Protein AF-A0A920JWV9-F1 (afdb_monomer_lite)

pLDDT: mean 82.85, std 21.43, range [28.2, 98.81]

Radius of gyration: 17.41 Å; chains: 1; bounding box: 43×40×49 Å

Secondary structure (DSSP, 8-state):
-PPPEEEEEEETTEEEEEEEEEEEEETTEEEEEEEEEETTTTEEEEEEEEE---SSSPPEEEEEEE--TT--THHHHHHS-HHHHHHHTT-EEEEE-SS--STTS---TT--TTSSTT--TTSB--STTGGGT-BHHHIIIIIHHHHHHHHS-EEEEEEEEEEETHHHHHHHHHHHH-TTT-SEEEEES--S-GGGSHHHHHHHHHH---------GGGG-S-----TT-EEEEE--

Structure (mmCIF, N/CA/C/O backbone):
data_AF-A0A920JWV9-F1
#
_entry.id   AF-A0A920JWV9-F1
#
loop_
_atom_site.group_PDB
_atom_site.id
_atom_site.type_symbol
_atom_site.label_atom_id
_atom_site.label_alt_id
_atom_site.label_comp_id
_atom_site.label_asym_id
_atom_site.label_entity_id
_atom_site.label_seq_id
_atom_site.pdbx_PDB_ins_code
_atom_site.Cartn_x
_atom_site.Cartn_y
_atom_site.Cartn_z
_atom_site.occupancy
_atom_site.B_iso_or_equiv
_atom_site.auth_seq_id
_atom_site.auth_comp_id
_atom_site.auth_asym_id
_atom_site.auth_atom_id
_atom_site.pdbx_PDB_model_num
ATOM 1 N N . MET A 1 1 ? 17.847 0.615 20.063 1.00 35.75 1 MET A N 1
ATOM 2 C CA . MET A 1 1 ? 16.922 -0.409 20.604 1.00 35.75 1 MET A CA 1
ATOM 3 C C . MET A 1 1 ? 16.699 -1.438 19.508 1.00 35.75 1 MET A C 1
ATOM 5 O O . MET A 1 1 ? 16.235 -1.039 18.451 1.00 35.75 1 MET A O 1
ATOM 9 N N . LYS A 1 2 ? 17.095 -2.703 19.704 1.00 31.89 2 LYS A N 1
ATOM 10 C CA . LYS A 1 2 ? 16.887 -3.776 18.711 1.00 31.89 2 LYS A CA 1
ATOM 11 C C . LYS A 1 2 ? 15.382 -4.041 18.534 1.00 31.89 2 LYS A C 1
ATOM 13 O O . LYS A 1 2 ? 14.653 -4.027 19.532 1.00 31.89 2 LYS A O 1
ATOM 18 N N . GLY A 1 3 ? 14.920 -4.207 17.292 1.00 36.53 3 GLY A N 1
ATOM 19 C CA . GLY A 1 3 ? 13.514 -4.428 16.963 1.00 36.53 3 GLY A CA 1
ATOM 20 C C . GLY A 1 3 ? 12.971 -5.701 17.612 1.00 36.53 3 GLY A C 1
ATOM 21 O O . GLY A 1 3 ? 13.671 -6.700 17.764 1.00 36.53 3 GLY A O 1
ATOM 22 N N . LYS A 1 4 ? 11.713 -5.658 18.065 1.00 42.22 4 LYS A N 1
ATOM 23 C CA . LYS A 1 4 ? 11.001 -6.863 18.512 1.00 42.22 4 LYS A CA 1
ATOM 24 C C . LYS A 1 4 ? 10.467 -7.571 17.266 1.00 42.22 4 LYS A C 1
ATOM 26 O O . LYS A 1 4 ? 9.675 -6.969 16.542 1.00 42.22 4 LYS A O 1
ATOM 31 N N . VAL A 1 5 ? 10.889 -8.816 17.049 1.00 44.47 5 VAL A N 1
ATOM 32 C CA . VAL A 1 5 ? 10.302 -9.724 16.052 1.00 44.47 5 VAL A CA 1
ATOM 33 C C . VAL A 1 5 ? 8.994 -10.267 16.621 1.00 44.47 5 VAL A C 1
ATOM 35 O O . VAL A 1 5 ? 8.969 -10.777 17.744 1.00 44.47 5 VAL A O 1
ATOM 38 N N . PHE A 1 6 ? 7.901 -10.126 15.877 1.00 45.78 6 PHE A N 1
ATOM 39 C CA . PHE A 1 6 ? 6.607 -10.700 16.237 1.00 45.78 6 PHE A CA 1
ATOM 40 C C . PHE A 1 6 ? 6.356 -11.960 15.398 1.00 45.78 6 PHE A C 1
ATOM 42 O O . PHE A 1 6 ? 6.362 -11.894 14.174 1.00 45.78 6 PHE A O 1
ATOM 49 N N . ASP A 1 7 ? 6.131 -13.087 16.075 1.00 47.34 7 ASP A N 1
ATOM 50 C CA . ASP A 1 7 ? 5.727 -14.378 15.505 1.00 47.34 7 ASP A CA 1
ATOM 51 C C . ASP A 1 7 ? 4.197 -14.483 15.525 1.00 47.34 7 ASP A C 1
ATOM 53 O O . ASP A 1 7 ?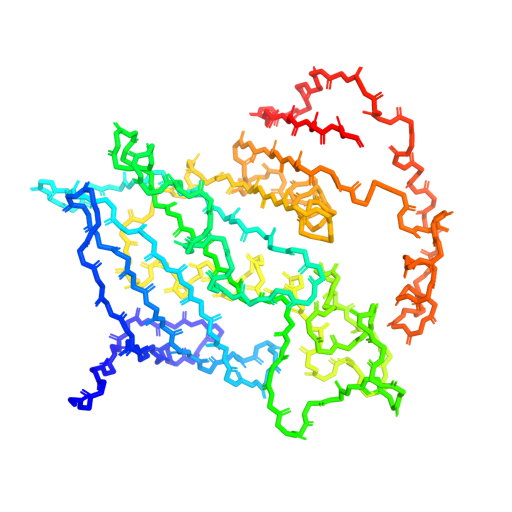 3.627 -14.576 16.618 1.00 47.34 7 ASP A O 1
ATOM 57 N N . ARG A 1 8 ? 3.516 -14.361 14.372 1.00 49.00 8 ARG A N 1
ATOM 58 C CA . ARG A 1 8 ? 2.045 -14.183 14.365 1.00 49.00 8 ARG A CA 1
ATOM 59 C C . ARG A 1 8 ? 1.242 -14.839 13.232 1.00 49.00 8 ARG A C 1
ATOM 61 O O . ARG A 1 8 ? 0.149 -14.378 12.925 1.00 49.00 8 ARG A O 1
ATOM 68 N N . GLY A 1 9 ? 1.688 -15.956 12.666 1.00 48.47 9 GLY A N 1
ATOM 69 C CA . GLY A 1 9 ? 0.829 -16.769 11.789 1.00 48.47 9 GLY A CA 1
ATOM 70 C C . GLY A 1 9 ? 1.554 -17.369 10.594 1.00 48.47 9 GLY A C 1
ATOM 71 O O . GLY A 1 9 ? 2.787 -17.381 10.558 1.00 48.47 9 GLY A O 1
ATOM 72 N N . ARG A 1 10 ? 0.785 -17.895 9.628 1.00 44.41 10 ARG A N 1
ATOM 73 C CA . ARG A 1 10 ? 1.313 -18.470 8.384 1.00 44.41 10 ARG A CA 1
ATOM 74 C C . ARG A 1 10 ? 0.701 -17.809 7.149 1.00 44.41 10 ARG A C 1
ATOM 76 O O . ARG A 1 10 ? -0.518 -17.787 7.032 1.00 44.41 10 ARG A O 1
ATOM 83 N N . VAL A 1 11 ? 1.542 -17.370 6.213 1.00 50.84 11 VAL A N 1
ATOM 84 C CA . VAL A 1 11 ? 1.171 -17.114 4.806 1.00 50.84 11 VAL A CA 1
ATOM 85 C C . VAL A 1 11 ? 1.854 -18.190 3.977 1.00 50.84 11 VAL A C 1
ATOM 87 O O . VAL A 1 11 ? 3.022 -18.481 4.212 1.00 50.84 11 VAL A O 1
ATOM 90 N N . LEU A 1 12 ? 1.117 -18.861 3.084 1.00 52.16 12 LEU A N 1
ATOM 91 C CA . LEU A 1 12 ? 1.660 -19.928 2.222 1.00 52.16 12 LEU A CA 1
ATOM 92 C C . LEU A 1 12 ? 2.434 -21.030 2.990 1.00 52.16 12 LEU A C 1
ATOM 94 O O . LEU A 1 12 ? 3.386 -21.620 2.491 1.00 52.16 12 LEU A O 1
ATOM 98 N N . GLY A 1 13 ? 2.038 -21.312 4.238 1.00 50.59 13 GLY A N 1
ATOM 99 C CA . GLY A 1 13 ? 2.669 -22.334 5.082 1.00 50.59 13 GLY A CA 1
ATOM 100 C C . GLY A 1 13 ? 3.959 -21.910 5.803 1.00 50.59 13 GLY A C 1
ATOM 101 O O . GLY A 1 13 ? 4.435 -22.677 6.642 1.00 50.59 13 GLY A O 1
ATOM 102 N N . ARG A 1 14 ? 4.487 -20.700 5.566 1.00 59.25 14 ARG A N 1
ATOM 103 C CA . ARG A 1 14 ? 5.685 -20.154 6.233 1.00 59.25 14 ARG A CA 1
ATOM 104 C C . ARG A 1 14 ? 5.340 -19.166 7.342 1.00 59.25 14 ARG A C 1
ATOM 106 O O . ARG A 1 14 ? 4.308 -18.508 7.316 1.00 59.25 14 ARG A O 1
ATOM 113 N N . LYS A 1 15 ? 6.217 -19.092 8.345 1.00 64.88 15 LYS A N 1
ATOM 114 C CA . LYS A 1 15 ? 6.086 -18.243 9.535 1.00 64.88 15 LYS A CA 1
ATOM 115 C C . LYS A 1 15 ? 6.213 -16.762 9.160 1.00 64.88 15 LYS A C 1
ATOM 117 O O . LYS A 1 15 ? 7.249 -16.358 8.642 1.00 64.88 15 LYS A O 1
ATOM 122 N N . ILE A 1 16 ? 5.198 -15.958 9.475 1.00 76.25 16 ILE A N 1
ATOM 123 C CA . ILE A 1 16 ? 5.242 -14.505 9.264 1.00 76.25 16 ILE A CA 1
ATOM 124 C C . ILE A 1 16 ? 6.157 -13.886 10.329 1.00 76.25 16 ILE A C 1
ATOM 126 O O . ILE A 1 16 ? 5.790 -13.830 11.505 1.00 76.25 16 ILE A O 1
ATOM 130 N N . ASN A 1 17 ? 7.335 -13.415 9.917 1.00 86.31 17 ASN A N 1
ATOM 131 C CA . ASN A 1 17 ? 8.250 -12.663 10.773 1.00 86.31 17 ASN A CA 1
ATOM 132 C C . ASN A 1 17 ? 8.180 -11.179 10.412 1.00 86.31 17 ASN A C 1
ATOM 134 O O . ASN A 1 17 ? 8.635 -10.778 9.342 1.00 86.31 17 ASN A O 1
ATOM 138 N N . VAL A 1 18 ? 7.638 -10.365 11.320 1.00 93.50 18 VAL A N 1
ATOM 139 C CA . VAL A 1 18 ? 7.589 -8.905 11.156 1.00 93.50 18 VAL A CA 1
ATOM 140 C C . VAL A 1 18 ? 8.433 -8.234 12.232 1.00 93.50 18 VAL A C 1
ATOM 142 O O . VAL A 1 18 ? 8.237 -8.468 13.430 1.00 93.50 18 VAL A O 1
ATOM 145 N N . GLU A 1 19 ? 9.340 -7.358 11.813 1.00 95.75 19 GLU A N 1
ATOM 146 C CA . GLU A 1 19 ? 10.132 -6.503 12.690 1.00 95.75 19 GLU A CA 1
ATOM 147 C C . GLU A 1 19 ? 9.582 -5.075 12.684 1.00 95.75 19 GLU A C 1
ATOM 149 O O . GLU A 1 19 ? 9.324 -4.479 11.641 1.00 95.75 19 GLU A O 1
ATOM 154 N N . ARG A 1 20 ? 9.412 -4.485 13.871 1.00 96.44 20 ARG A N 1
ATOM 155 C CA . ARG A 1 20 ? 9.054 -3.067 13.986 1.00 96.44 20 ARG A CA 1
ATOM 156 C C . ARG A 1 20 ? 10.302 -2.190 13.949 1.00 96.44 20 ARG A C 1
ATOM 158 O O . ARG A 1 20 ? 11.051 -2.169 14.924 1.00 96.44 20 ARG A O 1
ATOM 165 N N . ILE A 1 21 ? 10.426 -1.390 12.895 1.00 96.88 21 ILE A N 1
ATOM 166 C CA . ILE A 1 21 ? 11.550 -0.477 12.650 1.00 96.88 21 ILE 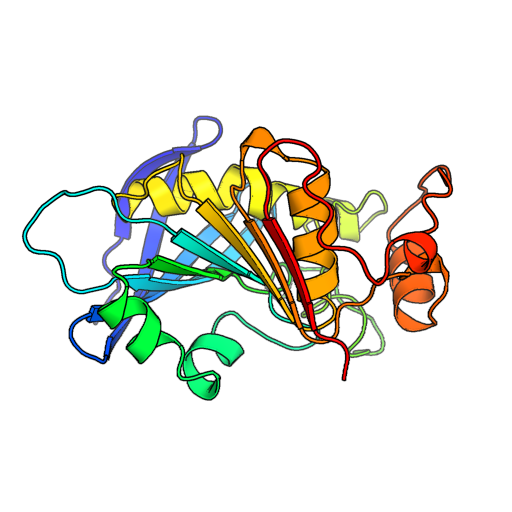A CA 1
ATOM 167 C C . ILE A 1 21 ? 11.373 0.850 13.391 1.00 96.88 21 ILE A C 1
ATOM 169 O O . ILE A 1 21 ? 12.294 1.351 14.033 1.00 96.88 21 ILE A O 1
ATOM 173 N N . LYS A 1 22 ? 10.166 1.426 13.343 1.00 95.25 22 LYS A N 1
ATOM 174 C CA . LYS A 1 22 ? 9.875 2.743 13.933 1.00 95.25 22 LYS A CA 1
ATOM 175 C C . LYS A 1 22 ? 8.476 2.774 14.529 1.00 95.25 22 LYS A C 1
ATOM 177 O O . LYS A 1 22 ? 7.572 2.079 14.065 1.00 95.25 22 LYS A O 1
ATOM 182 N N . PHE A 1 23 ? 8.279 3.592 15.557 1.00 94.50 23 PHE A N 1
ATOM 183 C CA . PHE A 1 23 ? 6.947 3.938 16.043 1.00 94.50 23 PHE A CA 1
ATOM 184 C C . PHE A 1 23 ? 6.917 5.371 16.579 1.00 94.50 23 PHE A C 1
ATOM 186 O O . PHE A 1 23 ? 7.896 5.838 17.155 1.00 94.50 23 PHE A O 1
ATOM 193 N N . CYS A 1 24 ? 5.796 6.057 16.385 1.00 96.12 24 CYS A N 1
ATOM 194 C CA . CYS A 1 24 ? 5.552 7.417 16.851 1.00 96.12 24 CYS A CA 1
ATOM 195 C C . CYS A 1 24 ? 4.080 7.560 17.260 1.00 96.12 24 CYS A C 1
ATOM 197 O O . CYS A 1 24 ? 3.193 7.024 16.590 1.00 96.12 24 CYS A O 1
ATOM 199 N N . LYS A 1 25 ? 3.806 8.269 18.359 1.00 97.44 25 LYS A N 1
ATOM 200 C CA . LYS A 1 25 ? 2.434 8.627 18.748 1.00 97.44 25 LYS A CA 1
ATOM 201 C C . LYS A 1 25 ? 1.955 9.780 17.861 1.00 97.44 25 LYS A C 1
ATOM 203 O O . LYS A 1 25 ? 2.700 10.733 17.661 1.00 97.44 25 LYS A O 1
ATOM 208 N N . SER A 1 26 ? 0.733 9.705 17.336 1.00 97.62 26 SER A N 1
ATOM 209 C CA . SER A 1 26 ? 0.171 10.737 16.452 1.00 97.62 26 SER A CA 1
ATOM 210 C C . SER A 1 26 ? -1.351 10.784 16.592 1.00 97.62 26 SER A C 1
ATOM 212 O O . SER A 1 26 ? -1.995 9.745 16.472 1.00 97.62 26 SER A O 1
ATOM 214 N N . PHE A 1 27 ? -1.906 11.965 16.898 1.00 95.81 27 PHE A N 1
ATOM 215 C CA . PHE A 1 27 ? -3.345 12.210 17.108 1.00 95.81 27 PHE A CA 1
ATOM 216 C C . PHE A 1 27 ? -4.045 11.142 17.973 1.00 95.81 27 PHE A C 1
ATOM 218 O O . PHE A 1 27 ? -5.122 10.697 17.646 1.00 95.81 27 PHE A O 1
ATOM 225 N N . GLY A 1 28 ? -3.430 10.675 19.065 1.00 95.12 28 GLY A N 1
ATOM 226 C CA . GLY A 1 28 ? -4.015 9.650 19.951 1.00 95.12 28 GLY A CA 1
ATOM 227 C C . GLY A 1 28 ? -3.626 8.207 19.608 1.00 95.12 28 GLY A C 1
ATOM 228 O O . GLY A 1 28 ? -3.289 7.450 20.522 1.00 95.12 28 GLY A O 1
ATOM 229 N N . GLY A 1 29 ? -3.580 7.854 18.323 1.00 96.12 29 GLY A N 1
ATOM 230 C CA . GLY A 1 29 ? -3.080 6.573 17.821 1.00 96.12 29 GLY A CA 1
ATOM 231 C C . GLY A 1 29 ? -1.553 6.483 17.672 1.00 96.12 29 GLY A C 1
ATOM 232 O O . GLY A 1 29 ? -0.776 7.296 18.193 1.00 96.12 29 GLY A O 1
ATOM 233 N N . PHE A 1 30 ? -1.107 5.462 16.934 1.00 96.75 30 PHE A N 1
ATOM 234 C CA . PHE A 1 30 ? 0.309 5.183 16.679 1.00 96.75 30 PHE A CA 1
ATOM 235 C C . PHE A 1 30 ? 0.597 4.965 15.194 1.00 96.75 30 PHE A C 1
ATOM 237 O O . PHE A 1 30 ? 0.087 4.024 14.588 1.00 96.75 30 PHE A O 1
ATOM 244 N N . GLN A 1 31 ? 1.518 5.764 14.655 1.00 98.06 31 GLN A N 1
ATOM 245 C CA . GLN A 1 31 ? 2.182 5.501 13.382 1.00 98.06 31 GLN A CA 1
ATOM 246 C C . GLN A 1 31 ? 3.331 4.522 13.622 1.00 98.06 31 GLN A C 1
ATOM 248 O O . GLN A 1 31 ? 4.206 4.776 14.453 1.00 98.06 31 GLN A O 1
ATOM 253 N N . LYS A 1 32 ? 3.353 3.403 12.908 1.00 97.69 32 LYS A N 1
ATOM 254 C CA . LYS A 1 32 ? 4.381 2.364 13.020 1.00 97.69 32 LYS A CA 1
ATOM 255 C C . LYS A 1 32 ? 4.932 2.053 11.637 1.00 97.69 32 LYS A C 1
ATOM 257 O O . LYS A 1 32 ? 4.182 2.072 10.669 1.00 97.69 32 LYS A O 1
ATOM 262 N N . ARG A 1 33 ? 6.223 1.751 11.567 1.00 98.06 33 ARG A N 1
ATOM 263 C CA . ARG A 1 33 ? 6.892 1.251 10.367 1.00 98.06 33 ARG A CA 1
ATOM 264 C C . ARG A 1 33 ? 7.439 -0.129 10.660 1.00 98.06 33 ARG A C 1
ATOM 266 O O . ARG A 1 33 ? 8.047 -0.338 11.717 1.00 98.06 33 ARG A O 1
ATOM 273 N N . PHE A 1 34 ? 7.202 -1.045 9.743 1.00 98.19 34 PHE A N 1
ATOM 274 C CA . PHE A 1 34 ? 7.580 -2.438 9.859 1.00 98.19 34 PHE A CA 1
ATOM 275 C C . PHE A 1 34 ? 8.415 -2.862 8.659 1.00 98.19 34 PHE A C 1
ATOM 277 O O . PHE A 1 34 ? 8.313 -2.272 7.585 1.00 98.19 34 PHE A O 1
ATOM 284 N N . GLN A 1 35 ? 9.218 -3.895 8.876 1.00 97.69 35 GLN A N 1
ATOM 285 C CA . GLN A 1 35 ? 9.915 -4.648 7.852 1.00 97.69 35 GLN A CA 1
ATOM 286 C C . GLN A 1 35 ? 9.491 -6.112 7.964 1.00 97.69 35 GLN A C 1
ATOM 288 O O . GLN A 1 35 ? 9.348 -6.642 9.070 1.00 97.69 35 GLN A O 1
ATOM 293 N N . HIS A 1 36 ? 9.300 -6.772 6.831 1.00 97.00 36 HIS A N 1
ATOM 294 C CA . HIS A 1 36 ? 9.165 -8.223 6.772 1.00 97.00 36 HIS A CA 1
ATOM 295 C C . HIS A 1 36 ? 9.831 -8.755 5.506 1.00 97.00 36 HIS A C 1
ATOM 297 O O . HIS A 1 36 ? 10.025 -8.011 4.546 1.00 97.00 36 HIS A O 1
ATOM 303 N N . TYR A 1 37 ? 10.182 -10.036 5.499 1.00 96.81 37 TYR A N 1
ATOM 304 C CA . TYR A 1 37 ? 10.545 -10.705 4.256 1.00 96.81 37 TYR A CA 1
ATOM 305 C C . TYR A 1 37 ? 9.265 -11.048 3.491 1.00 96.81 37 TYR A C 1
ATOM 307 O O . TYR A 1 37 ? 8.339 -11.604 4.088 1.00 96.81 37 TYR A O 1
ATOM 315 N N . SER A 1 38 ? 9.206 -10.672 2.215 1.00 97.00 38 SER A N 1
ATOM 316 C CA . SER A 1 38 ? 8.124 -11.034 1.308 1.00 97.00 38 SER A CA 1
ATOM 317 C C . SER A 1 38 ? 8.507 -12.291 0.536 1.00 97.00 38 SER A C 1
ATOM 319 O O . SER A 1 38 ? 9.504 -12.292 -0.187 1.00 97.00 38 SER A O 1
ATOM 321 N N . ASP A 1 39 ? 7.708 -13.346 0.676 1.00 95.25 39 ASP A N 1
ATOM 322 C CA . ASP A 1 39 ? 7.871 -14.576 -0.104 1.00 95.25 39 ASP A CA 1
ATOM 323 C C . ASP A 1 39 ? 7.497 -14.338 -1.577 1.00 95.25 39 ASP A C 1
ATOM 325 O O . ASP A 1 39 ? 8.129 -14.898 -2.469 1.00 95.25 39 ASP A O 1
ATOM 329 N N . VAL A 1 40 ? 6.495 -13.492 -1.849 1.00 96.38 40 VAL A N 1
ATOM 330 C CA . VAL A 1 40 ? 6.028 -13.210 -3.218 1.00 96.38 40 VAL A CA 1
ATOM 331 C C . VAL A 1 40 ? 7.025 -12.353 -3.996 1.00 96.38 40 VAL A C 1
ATOM 333 O O . VAL A 1 40 ? 7.200 -12.564 -5.193 1.00 96.38 40 VAL A O 1
ATOM 336 N N . LEU A 1 41 ? 7.678 -11.394 -3.337 1.00 97.25 41 LEU A N 1
ATOM 337 C CA . LEU A 1 41 ? 8.647 -10.488 -3.965 1.00 97.25 41 LEU A CA 1
ATOM 338 C C . LEU A 1 41 ? 10.099 -10.954 -3.784 1.00 97.25 41 LEU A C 1
ATOM 340 O O . LEU A 1 41 ? 11.014 -10.326 -4.311 1.00 97.25 41 LEU A O 1
ATOM 344 N N . SER A 1 42 ? 10.326 -12.033 -3.027 1.00 96.62 42 SER A N 1
ATOM 345 C CA . SER A 1 42 ? 11.647 -12.592 -2.703 1.00 96.62 42 SER A CA 1
ATOM 346 C C . SER A 1 42 ? 12.642 -11.575 -2.116 1.00 96.62 42 SER A C 1
ATOM 348 O O . SER A 1 42 ? 13.852 -11.684 -2.318 1.00 96.62 42 SER A O 1
ATOM 350 N N . CYS A 1 43 ? 12.158 -10.580 -1.367 1.00 97.06 43 CYS A N 1
ATOM 351 C CA . CYS A 1 43 ? 12.984 -9.515 -0.794 1.00 97.06 43 CYS A CA 1
ATOM 352 C C . CYS A 1 43 ? 12.431 -8.997 0.542 1.00 97.06 43 CYS A C 1
ATOM 354 O O . CYS A 1 43 ? 11.302 -9.292 0.932 1.00 97.06 43 CYS A O 1
ATOM 356 N N . SER A 1 44 ? 13.222 -8.196 1.264 1.00 97.19 44 SER A N 1
ATOM 357 C CA . SER A 1 44 ? 12.706 -7.473 2.434 1.00 97.19 44 SER A CA 1
ATOM 358 C C . SER A 1 44 ? 11.874 -6.272 1.995 1.00 97.19 44 SER A C 1
ATOM 360 O O . SER A 1 44 ? 12.316 -5.476 1.171 1.00 97.19 44 SER A O 1
ATOM 362 N N . MET A 1 45 ? 10.697 -6.115 2.593 1.00 98.25 45 MET A N 1
ATOM 363 C CA . MET A 1 45 ? 9.753 -5.042 2.304 1.00 98.25 45 MET A CA 1
ATOM 364 C C . MET A 1 45 ? 9.474 -4.204 3.538 1.00 98.25 45 MET A C 1
ATOM 366 O O . MET A 1 45 ? 9.348 -4.730 4.646 1.00 98.25 45 MET A O 1
ATOM 370 N N . HIS A 1 46 ? 9.319 -2.900 3.318 1.00 98.44 46 HIS A N 1
ATOM 371 C CA . HIS A 1 46 ? 8.839 -1.967 4.324 1.00 98.44 46 HIS A CA 1
ATOM 372 C C . HIS A 1 46 ? 7.377 -1.613 4.078 1.00 98.44 46 HIS A C 1
ATOM 374 O O . HIS A 1 46 ? 6.926 -1.464 2.943 1.00 98.44 46 HIS A O 1
ATOM 380 N N . PHE A 1 47 ? 6.639 -1.432 5.164 1.00 98.69 47 PHE A N 1
ATOM 381 C CA . PHE A 1 47 ? 5.324 -0.812 5.119 1.00 98.69 47 PHE A CA 1
ATOM 382 C C . PHE A 1 47 ? 5.077 -0.018 6.396 1.00 98.69 47 PHE A C 1
ATOM 384 O O . PHE A 1 47 ? 5.589 -0.322 7.482 1.00 98.69 47 PHE A O 1
ATOM 391 N N . SER A 1 48 ? 4.244 1.001 6.264 1.00 98.50 48 SER A N 1
ATOM 392 C CA . SER A 1 48 ? 3.815 1.853 7.358 1.00 98.50 48 SER A CA 1
ATOM 393 C C . SER A 1 48 ? 2.346 1.605 7.679 1.00 98.50 48 SER A C 1
ATOM 395 O O . SER A 1 48 ? 1.516 1.433 6.791 1.00 98.50 48 SER A O 1
ATOM 397 N N . ILE A 1 49 ? 2.010 1.602 8.967 1.00 98.06 49 ILE A N 1
ATOM 398 C CA . ILE A 1 49 ? 0.643 1.449 9.455 1.00 98.06 49 ILE A CA 1
ATOM 399 C C . ILE A 1 49 ? 0.325 2.501 10.513 1.00 98.06 49 ILE A C 1
ATOM 401 O O . ILE A 1 49 ? 1.072 2.679 11.479 1.00 98.06 49 ILE A O 1
ATOM 405 N N . TYR A 1 50 ? -0.800 3.187 10.346 1.00 98.00 50 TYR A N 1
ATOM 406 C CA . TYR A 1 50 ? -1.403 3.979 11.409 1.00 98.00 50 TYR A CA 1
ATOM 407 C C . TYR A 1 50 ? -2.495 3.159 12.087 1.00 98.00 50 TYR A C 1
ATOM 409 O O . TYR A 1 50 ? -3.424 2.700 11.426 1.00 98.00 50 TYR A O 1
ATOM 417 N N . ILE A 1 51 ? -2.377 2.976 13.401 1.00 96.00 51 ILE A N 1
ATOM 418 C CA . ILE A 1 51 ? -3.378 2.283 14.214 1.00 96.00 51 ILE A CA 1
ATOM 419 C C . ILE A 1 51 ? -4.012 3.315 15.154 1.00 96.00 51 ILE A C 1
ATOM 421 O O . ILE A 1 51 ? -3.297 3.813 16.036 1.00 96.00 51 ILE A O 1
ATOM 425 N N . PRO A 1 52 ? -5.312 3.627 14.988 1.00 96.06 52 PRO A N 1
ATOM 426 C CA . PRO A 1 52 ? -6.037 4.530 15.875 1.00 96.06 52 PRO A CA 1
ATOM 427 C C . PRO A 1 52 ? -6.026 4.069 17.331 1.00 96.06 52 PRO A C 1
ATOM 429 O O . PRO A 1 52 ? -5.828 2.883 17.628 1.00 96.06 52 PRO A O 1
ATOM 432 N N . SER A 1 53 ? -6.283 4.992 18.257 1.00 94.31 53 SER A N 1
ATOM 433 C CA . SER A 1 53 ? -6.529 4.605 19.646 1.00 94.31 53 SER A CA 1
ATOM 434 C C . SER A 1 53 ? -7.808 3.760 19.738 1.00 94.31 53 SER A C 1
ATOM 436 O O . SER A 1 53 ? -8.835 4.090 19.141 1.00 94.31 53 SER A O 1
ATOM 438 N N . THR A 1 54 ? -7.749 2.653 20.477 1.00 84.94 54 THR A N 1
ATOM 439 C CA . THR A 1 54 ? -8.874 1.726 20.659 1.00 84.94 54 THR A CA 1
ATOM 440 C C . THR A 1 54 ? -9.059 1.401 22.137 1.00 84.94 54 THR A C 1
ATOM 442 O O . THR A 1 54 ? -8.084 1.314 22.886 1.00 84.94 54 THR A O 1
ATOM 445 N N . SER A 1 55 ? -10.314 1.228 22.552 1.00 74.81 55 SER A N 1
ATOM 446 C CA . SER A 1 55 ? -10.717 0.800 23.896 1.00 74.81 55 SER A CA 1
ATOM 447 C C . SER A 1 55 ? -10.584 -0.715 24.108 1.00 74.81 55 SER A C 1
ATOM 449 O O . SER A 1 55 ? -10.744 -1.185 25.233 1.00 74.81 55 SER A O 1
ATOM 451 N N . GLY A 1 56 ? -10.284 -1.499 23.062 1.00 73.25 56 GLY A N 1
ATOM 452 C CA . GLY A 1 56 ? -10.256 -2.958 23.158 1.00 73.25 56 GLY A CA 1
ATOM 453 C C . GLY A 1 56 ? -9.771 -3.684 21.900 1.00 73.25 56 GLY A C 1
ATOM 454 O O . GLY A 1 56 ? -8.944 -3.183 21.142 1.00 73.25 56 GLY A O 1
ATOM 455 N N . LYS A 1 57 ? -10.272 -4.911 21.694 1.00 75.12 57 LYS A N 1
ATOM 456 C CA . LYS A 1 57 ? -9.943 -5.794 20.552 1.00 75.12 57 LYS A CA 1
ATOM 457 C C . LYS A 1 57 ? -10.908 -5.642 19.363 1.00 75.12 57 LYS A C 1
ATOM 459 O O . LYS A 1 57 ? -11.011 -6.552 18.544 1.00 75.12 57 LYS A O 1
ATOM 464 N N . GLU A 1 58 ? -11.653 -4.542 19.298 1.00 86.06 58 GLU A N 1
ATOM 465 C CA . GLU A 1 58 ? -12.639 -4.315 18.240 1.00 86.06 58 GLU A CA 1
ATOM 466 C C . GLU A 1 58 ? -11.980 -4.302 16.859 1.00 86.06 58 GLU A C 1
ATOM 468 O O . GLU A 1 58 ? -10.892 -3.747 16.678 1.00 86.06 58 GLU A O 1
ATOM 473 N N . LYS A 1 59 ? -12.650 -4.928 15.887 1.00 93.19 59 LYS A N 1
ATOM 474 C CA . LYS A 1 59 ? -12.199 -4.913 14.499 1.00 93.19 59 LYS A CA 1
ATOM 475 C C . LYS A 1 59 ? -12.486 -3.547 13.880 1.00 93.19 59 LYS A C 1
ATOM 477 O O . LYS A 1 59 ? -13.629 -3.084 13.888 1.00 93.19 59 LYS A O 1
ATOM 482 N N . MET A 1 60 ? -11.452 -2.917 13.338 1.00 95.25 60 MET A N 1
ATOM 483 C CA . MET A 1 60 ? -11.528 -1.587 12.737 1.00 95.25 60 MET A CA 1
ATOM 484 C C . MET A 1 60 ? -11.532 -1.667 11.205 1.00 95.25 60 MET A C 1
ATOM 486 O O . MET A 1 60 ? -10.887 -2.556 10.640 1.00 95.25 60 MET A O 1
ATOM 490 N N . PRO A 1 61 ? -12.232 -0.745 10.519 1.00 97.00 61 PRO A N 1
ATOM 491 C CA . PRO A 1 61 ? -12.097 -0.581 9.077 1.00 97.00 61 PRO A CA 1
ATOM 492 C C . PRO A 1 61 ? -10.654 -0.219 8.705 1.00 97.00 61 PRO A C 1
ATOM 494 O O . PRO A 1 61 ? -9.926 0.380 9.504 1.00 97.00 61 PRO A O 1
ATOM 497 N N . ALA A 1 62 ? -10.244 -0.555 7.485 1.00 98.25 62 ALA A N 1
ATOM 498 C CA . ALA A 1 62 ? -8.893 -0.292 7.001 1.00 98.25 62 ALA A CA 1
ATOM 499 C C . ALA A 1 62 ? -8.887 0.304 5.592 1.00 98.25 62 ALA A C 1
ATOM 501 O O . ALA A 1 62 ? -9.717 -0.041 4.753 1.00 98.25 62 ALA A O 1
ATOM 502 N N . ILE A 1 63 ? -7.916 1.174 5.324 1.00 98.62 63 ILE A N 1
ATOM 503 C CA . ILE A 1 63 ? -7.646 1.719 3.994 1.00 98.62 63 ILE A CA 1
ATOM 504 C C . ILE A 1 63 ? -6.209 1.382 3.610 1.00 98.62 63 ILE A C 1
ATOM 506 O O . ILE A 1 63 ? -5.265 1.778 4.298 1.00 98.62 63 ILE A O 1
ATOM 510 N N . TYR A 1 64 ? -6.053 0.701 2.478 1.00 98.81 64 TYR A N 1
ATOM 511 C CA . TYR A 1 64 ? -4.771 0.590 1.790 1.00 98.81 64 TYR A CA 1
ATOM 512 C C . TYR A 1 64 ? -4.544 1.846 0.957 1.00 98.81 64 TYR A C 1
ATOM 514 O O . TYR A 1 64 ? -5.368 2.176 0.107 1.00 98.81 64 TYR A O 1
ATOM 522 N N . TRP A 1 65 ? -3.437 2.542 1.193 1.00 98.81 65 TRP A N 1
ATOM 523 C CA . TRP A 1 65 ? -2.991 3.669 0.385 1.00 98.81 65 TRP A CA 1
ATOM 524 C C . TRP A 1 65 ? -1.816 3.255 -0.496 1.00 98.81 65 TRP A C 1
ATOM 526 O O . TRP A 1 65 ? -0.727 2.966 -0.001 1.00 98.81 65 TRP A O 1
ATOM 536 N N . LEU A 1 66 ? -2.018 3.278 -1.808 1.00 98.75 66 LEU A N 1
ATOM 537 C CA . LEU A 1 66 ? -0.991 3.003 -2.800 1.00 98.75 66 LEU A CA 1
ATOM 538 C C . LEU A 1 66 ? -0.353 4.317 -3.270 1.00 98.75 66 LEU A C 1
ATOM 540 O O . LEU A 1 66 ? -1.025 5.225 -3.766 1.00 98.75 66 LEU A O 1
ATOM 544 N N . SER A 1 67 ? 0.961 4.430 -3.099 1.00 98.56 67 SER A N 1
ATOM 545 C CA . SER A 1 67 ? 1.722 5.622 -3.476 1.00 98.56 67 SER A CA 1
ATOM 546 C C . SER A 1 67 ? 2.118 5.628 -4.959 1.00 98.56 67 SER A C 1
ATOM 548 O O . SER A 1 67 ? 2.068 4.620 -5.655 1.00 98.56 67 SER A O 1
ATOM 550 N N . GLY A 1 68 ? 2.480 6.807 -5.465 1.00 95.62 68 GLY A N 1
ATOM 551 C CA . GLY A 1 68 ? 2.899 6.990 -6.855 1.00 95.62 68 GLY A CA 1
ATOM 552 C C . GLY A 1 68 ? 4.359 6.609 -7.111 1.00 95.62 68 GLY A C 1
ATOM 553 O O . GLY A 1 68 ? 5.041 6.104 -6.220 1.00 95.62 68 GLY A O 1
ATOM 554 N N . LEU A 1 69 ? 4.835 6.923 -8.320 1.00 94.50 69 LEU A N 1
ATOM 555 C CA . LEU A 1 69 ? 6.244 6.799 -8.700 1.00 94.50 69 LEU A CA 1
ATOM 556 C C . LEU A 1 69 ? 7.167 7.460 -7.666 1.00 94.50 69 LEU A C 1
ATOM 558 O O . LEU A 1 69 ? 6.777 8.428 -7.004 1.00 94.50 69 LEU A O 1
ATOM 562 N N . THR A 1 70 ? 8.377 6.913 -7.540 1.00 94.81 70 THR A N 1
ATOM 563 C CA . THR A 1 70 ? 9.480 7.397 -6.685 1.00 94.81 70 THR A CA 1
ATOM 564 C C . THR A 1 70 ? 9.191 7.433 -5.178 1.00 94.81 70 THR A C 1
ATOM 566 O O . THR A 1 70 ? 10.033 7.879 -4.398 1.00 94.81 70 THR A O 1
ATOM 569 N N . CYS A 1 71 ? 7.999 7.032 -4.737 1.00 97.81 71 CYS A N 1
ATOM 570 C CA . CYS A 1 71 ? 7.621 7.067 -3.328 1.00 97.81 71 CYS A CA 1
ATOM 571 C C . CYS A 1 71 ? 8.059 5.801 -2.592 1.00 97.81 71 CYS A C 1
ATOM 573 O O . CYS A 1 71 ? 8.235 4.743 -3.195 1.00 97.81 71 CYS A O 1
ATOM 575 N N . THR A 1 72 ? 8.135 5.908 -1.269 1.00 98.38 72 THR A N 1
ATOM 576 C CA . THR A 1 72 ? 8.188 4.768 -0.348 1.00 98.38 72 THR A CA 1
ATOM 577 C C . THR A 1 72 ? 6.937 4.732 0.533 1.00 98.38 72 THR A C 1
ATOM 579 O O . THR A 1 72 ? 6.017 5.548 0.370 1.00 98.38 72 THR A O 1
ATOM 582 N N . ASP A 1 73 ? 6.918 3.828 1.515 1.00 98.19 73 ASP A N 1
ATOM 583 C CA . ASP A 1 73 ? 5.897 3.778 2.563 1.00 98.19 73 ASP A CA 1
ATOM 584 C C . ASP A 1 73 ? 5.805 5.078 3.396 1.00 98.19 73 ASP A C 1
ATOM 586 O O . ASP A 1 73 ? 4.776 5.357 4.018 1.00 98.19 73 ASP A O 1
ATOM 590 N N . GLU A 1 74 ? 6.855 5.910 3.389 1.00 97.88 74 GLU A N 1
ATOM 591 C CA . GLU A 1 74 ? 6.963 7.086 4.258 1.00 97.88 74 GLU A CA 1
ATOM 592 C C . GLU A 1 74 ? 6.340 8.365 3.671 1.00 97.88 74 GLU A C 1
ATOM 594 O O . GLU A 1 74 ? 5.914 9.245 4.427 1.00 97.88 74 GLU A O 1
ATOM 599 N N . ASN A 1 75 ? 6.249 8.498 2.340 1.00 98.31 75 ASN A N 1
ATOM 600 C CA . ASN A 1 75 ? 5.817 9.745 1.692 1.00 98.31 75 ASN A CA 1
ATOM 601 C C . ASN A 1 75 ? 4.415 10.178 2.138 1.00 98.31 75 ASN A C 1
ATOM 603 O O . ASN A 1 75 ? 4.207 11.339 2.489 1.00 98.31 75 ASN A O 1
ATOM 607 N N . PHE A 1 76 ? 3.456 9.251 2.121 1.00 98.38 76 PHE A N 1
ATOM 608 C CA . PHE A 1 76 ? 2.074 9.539 2.497 1.00 98.38 76 PHE A CA 1
ATOM 609 C C . PHE A 1 76 ? 1.951 9.834 3.991 1.00 98.38 76 PHE A C 1
ATOM 611 O O . PHE A 1 76 ? 1.384 10.853 4.382 1.00 98.38 76 PHE A O 1
ATOM 618 N N . VAL A 1 77 ? 2.548 8.987 4.832 1.00 97.44 77 VAL A N 1
ATOM 619 C CA . VAL A 1 77 ? 2.405 9.097 6.290 1.00 97.44 77 VAL A CA 1
ATOM 620 C C . VAL A 1 77 ? 3.090 10.337 6.864 1.00 97.44 77 VAL A C 1
ATOM 622 O O . VAL A 1 77 ? 2.745 10.767 7.959 1.00 97.44 77 VAL A O 1
ATOM 625 N N . THR A 1 78 ? 4.034 10.944 6.146 1.00 97.12 78 THR A N 1
ATOM 626 C CA . THR A 1 78 ? 4.698 12.180 6.588 1.00 97.12 78 THR A CA 1
ATOM 627 C C . THR A 1 78 ? 4.077 13.449 6.010 1.00 97.12 78 THR A C 1
ATOM 629 O O . THR A 1 78 ? 4.152 14.489 6.659 1.00 97.12 78 THR A O 1
ATOM 632 N N . LYS A 1 79 ? 3.450 13.385 4.826 1.00 97.88 79 LYS A N 1
ATOM 633 C CA . LYS A 1 79 ? 3.015 14.587 4.088 1.00 97.88 79 LYS A CA 1
ATOM 634 C C . LYS A 1 79 ? 1.502 14.754 3.951 1.00 97.88 79 LYS A C 1
ATOM 636 O O . LYS A 1 79 ? 1.054 15.870 3.725 1.00 97.88 79 LYS A O 1
ATOM 641 N N . ALA A 1 80 ? 0.709 13.688 4.080 1.00 96.94 80 ALA A N 1
ATOM 642 C CA . ALA A 1 80 ? -0.728 13.751 3.792 1.00 96.94 80 ALA A CA 1
ATOM 643 C C . ALA A 1 80 ? -1.584 14.302 4.946 1.00 96.94 80 ALA A C 1
ATOM 645 O O . ALA A 1 80 ? -2.725 14.697 4.724 1.00 96.94 80 ALA A O 1
ATOM 646 N N . GLY A 1 81 ? -1.085 14.278 6.189 1.00 96.44 81 GLY A N 1
ATOM 647 C CA . GLY A 1 81 ? -1.868 14.674 7.369 1.00 96.44 81 GLY A CA 1
ATOM 648 C C . GLY A 1 81 ? -3.078 13.768 7.659 1.00 96.44 81 GLY A C 1
ATOM 649 O O . GLY A 1 81 ? -3.984 14.157 8.394 1.00 96.44 81 GLY A O 1
ATOM 650 N N . ALA A 1 82 ? -3.108 12.558 7.088 1.00 97.81 82 ALA A N 1
ATOM 651 C CA . ALA A 1 82 ? -4.260 11.660 7.133 1.00 97.81 82 ALA A CA 1
ATOM 652 C C . ALA A 1 82 ? -4.533 11.056 8.525 1.00 97.81 82 ALA A C 1
ATOM 654 O O . ALA A 1 82 ? -5.657 10.637 8.799 1.00 97.81 82 ALA A O 1
ATOM 655 N N . GLN A 1 83 ? -3.541 11.027 9.424 1.00 98.25 83 GLN A N 1
ATOM 656 C CA . GLN A 1 83 ? -3.664 10.397 10.746 1.00 98.25 83 GLN A CA 1
ATOM 657 C C . GLN A 1 83 ? -4.737 11.042 11.622 1.00 98.25 83 GLN A C 1
ATOM 659 O O . GLN A 1 83 ? -5.408 10.333 12.363 1.00 98.25 83 GLN A O 1
ATOM 664 N N . LYS A 1 84 ? -4.926 12.364 11.517 1.00 98.12 84 LYS A N 1
ATOM 665 C CA . LYS A 1 84 ? -5.980 13.075 12.251 1.00 98.12 84 LYS A CA 1
ATOM 666 C C . LYS A 1 84 ? -7.358 12.494 11.917 1.00 98.12 84 LYS A C 1
ATOM 668 O O . LYS A 1 84 ? -8.090 12.083 12.809 1.00 98.12 84 LYS A O 1
ATOM 673 N N . TYR A 1 85 ? -7.667 12.393 10.627 1.00 98.00 85 TYR A N 1
ATOM 674 C CA . TYR A 1 85 ? -8.949 11.873 10.151 1.00 98.00 85 TYR A CA 1
ATOM 675 C C . TYR A 1 85 ? -9.090 10.369 10.397 1.00 98.00 85 TYR A C 1
ATOM 677 O O . TYR A 1 85 ? -10.179 9.888 10.706 1.00 98.00 85 TYR A O 1
ATOM 685 N N . ALA A 1 86 ? -7.991 9.621 10.289 1.00 97.69 86 ALA A N 1
ATOM 686 C CA . ALA A 1 86 ? -7.975 8.200 10.605 1.00 97.69 86 ALA A CA 1
ATOM 687 C C . ALA A 1 86 ? -8.285 7.931 12.085 1.00 97.69 86 ALA A C 1
ATOM 689 O O . ALA A 1 86 ? -9.034 7.002 12.382 1.00 97.69 86 ALA A O 1
ATOM 690 N N . GLU A 1 87 ? -7.781 8.760 13.006 1.00 97.44 87 GLU A N 1
ATOM 691 C CA . GLU A 1 87 ? -8.159 8.684 14.419 1.00 97.44 87 GLU A CA 1
ATOM 692 C C . GLU A 1 87 ? -9.648 8.976 14.619 1.00 97.44 87 GLU A C 1
ATOM 694 O O . GLU A 1 87 ? -10.346 8.183 15.253 1.00 97.44 87 GLU A O 1
ATOM 699 N N . GLU A 1 88 ? -10.125 10.105 14.084 1.00 96.81 88 GLU A N 1
ATOM 700 C CA . GLU A 1 88 ? -11.508 10.574 14.247 1.00 96.81 88 GLU A CA 1
ATOM 701 C C . GLU A 1 88 ? -12.524 9.524 13.775 1.00 96.81 88 GLU A C 1
ATOM 703 O O . GLU A 1 88 ? -13.567 9.343 14.398 1.00 96.81 88 GLU A O 1
ATOM 708 N N . ASN A 1 89 ? -12.186 8.785 12.714 1.00 96.19 89 ASN A N 1
ATOM 709 C CA . ASN A 1 89 ? -13.055 7.776 12.106 1.00 96.19 89 ASN A CA 1
ATOM 710 C C . ASN A 1 89 ? -12.711 6.331 12.507 1.00 96.19 89 ASN A C 1
ATOM 712 O O . ASN A 1 89 ? -13.349 5.399 12.018 1.00 96.19 89 ASN A O 1
ATOM 716 N N . LYS A 1 90 ? -11.705 6.124 13.370 1.00 95.94 90 LYS A N 1
ATOM 717 C CA . LYS A 1 90 ? -11.204 4.798 13.780 1.00 95.94 90 LYS A CA 1
ATOM 718 C C . LYS A 1 90 ? -10.853 3.889 12.595 1.00 95.94 90 LYS A C 1
ATOM 720 O O . LYS A 1 90 ? -11.210 2.714 12.567 1.00 95.94 90 LYS A O 1
ATOM 725 N N . ILE A 1 91 ? -10.120 4.440 11.628 1.00 97.25 91 ILE A N 1
ATOM 726 C CA . ILE A 1 91 ? -9.661 3.744 10.420 1.00 97.25 91 ILE A CA 1
ATOM 727 C C . ILE A 1 91 ? -8.169 3.422 10.525 1.00 97.25 91 ILE A C 1
ATOM 729 O O . ILE A 1 91 ? -7.343 4.296 10.783 1.00 97.25 91 ILE A O 1
ATOM 733 N N . ILE A 1 92 ? -7.806 2.170 10.264 1.00 98.12 92 ILE A N 1
ATOM 734 C CA . ILE A 1 92 ? -6.409 1.763 10.098 1.00 98.12 92 ILE A CA 1
ATOM 735 C C . ILE A 1 92 ? -5.925 2.222 8.714 1.00 98.12 92 ILE A C 1
ATOM 737 O O . ILE A 1 92 ? -6.562 1.921 7.708 1.00 98.12 92 ILE A O 1
ATOM 741 N N . LEU A 1 93 ? -4.785 2.916 8.642 1.00 98.56 93 LEU A N 1
ATOM 742 C CA . LEU A 1 93 ? -4.147 3.261 7.361 1.00 98.56 93 LEU A CA 1
ATOM 743 C C . LEU A 1 93 ? -2.966 2.333 7.109 1.00 98.56 93 LEU A C 1
ATOM 745 O O . LEU A 1 93 ? -2.101 2.225 7.975 1.00 98.56 93 LEU A O 1
ATOM 749 N N . ILE A 1 94 ? -2.903 1.714 5.933 1.00 98.75 94 ILE A N 1
ATOM 750 C CA . ILE A 1 94 ? -1.843 0.781 5.533 1.00 98.75 94 ILE A CA 1
ATOM 751 C C . ILE A 1 94 ? -1.168 1.336 4.282 1.00 98.75 94 ILE A C 1
ATOM 753 O O . ILE A 1 94 ? -1.818 1.550 3.265 1.00 98.75 94 ILE A O 1
ATOM 757 N N . CYS A 1 95 ? 0.130 1.597 4.370 1.00 98.69 95 CYS A N 1
ATOM 758 C CA . CYS A 1 95 ? 0.921 2.262 3.338 1.00 98.69 95 CYS A CA 1
ATOM 759 C C . CYS A 1 95 ? 2.111 1.361 2.974 1.00 98.69 95 CYS A C 1
ATOM 761 O O . CYS A 1 95 ? 3.132 1.421 3.660 1.00 98.69 95 CYS A O 1
ATOM 763 N N . PRO A 1 96 ? 1.983 0.475 1.976 1.00 98.75 96 PRO A N 1
ATOM 764 C CA . PRO A 1 96 ? 3.101 -0.315 1.467 1.00 98.75 96 PRO A CA 1
ATOM 765 C C . PRO A 1 96 ? 4.117 0.541 0.705 1.00 98.75 96 PRO A C 1
ATOM 767 O O . PRO A 1 96 ? 3.813 1.653 0.264 1.00 98.75 96 PRO A O 1
ATOM 770 N N . ASP A 1 97 ? 5.313 -0.012 0.510 1.00 98.56 97 ASP A N 1
ATOM 771 C CA . ASP A 1 97 ? 6.248 0.476 -0.504 1.00 98.56 97 ASP A CA 1
ATOM 772 C C . ASP A 1 97 ? 5.696 0.244 -1.933 1.00 98.56 97 ASP A C 1
ATOM 774 O O . ASP A 1 97 ? 4.674 -0.415 -2.147 1.00 98.56 97 ASP A O 1
ATOM 778 N N . THR A 1 98 ? 6.345 0.836 -2.929 1.00 98.25 98 THR A N 1
ATOM 779 C CA . THR A 1 98 ? 5.860 0.934 -4.317 1.00 98.25 98 THR A CA 1
ATOM 780 C C . THR A 1 98 ? 6.495 -0.079 -5.271 1.00 98.25 98 THR A C 1
ATOM 782 O O . THR A 1 98 ? 6.006 -0.261 -6.387 1.00 98.25 98 THR A O 1
ATOM 785 N N . SER A 1 99 ? 7.564 -0.748 -4.841 1.00 98.25 99 SER A N 1
ATOM 786 C CA . SER A 1 99 ? 8.274 -1.799 -5.574 1.00 98.25 99 SER A CA 1
ATOM 787 C C . SER A 1 99 ? 9.035 -2.702 -4.591 1.00 98.25 99 SER A C 1
ATOM 789 O O . SER A 1 99 ? 9.248 -2.292 -3.444 1.00 98.25 99 SER A O 1
ATOM 791 N N . PRO A 1 100 ? 9.525 -3.873 -5.035 1.00 98.00 100 PRO A N 1
ATOM 792 C CA . PRO A 1 100 ? 10.581 -4.603 -4.334 1.00 98.00 100 PRO A CA 1
ATOM 793 C C . PRO A 1 100 ? 11.806 -3.709 -4.089 1.00 98.00 100 PRO A C 1
ATOM 795 O O . PRO A 1 100 ? 11.989 -2.706 -4.786 1.00 98.00 100 PRO A O 1
ATOM 798 N N . ARG A 1 101 ? 12.634 -4.052 -3.093 1.00 97.12 101 ARG A N 1
ATOM 799 C CA . ARG A 1 101 ? 13.829 -3.286 -2.692 1.00 97.12 101 ARG A CA 1
ATOM 800 C C . ARG A 1 101 ? 15.008 -4.210 -2.384 1.00 97.12 101 ARG A C 1
ATOM 802 O O . ARG A 1 101 ? 14.818 -5.275 -1.799 1.00 97.12 101 ARG A O 1
ATOM 809 N N . GLY A 1 102 ? 16.220 -3.760 -2.706 1.00 94.69 102 GLY A N 1
ATOM 810 C CA . GLY A 1 102 ? 17.479 -4.433 -2.375 1.00 94.69 102 GLY A CA 1
ATOM 811 C C . GLY A 1 102 ? 18.493 -4.359 -3.514 1.00 94.69 102 GLY A C 1
ATOM 812 O O . GLY A 1 102 ? 18.107 -4.180 -4.663 1.00 94.69 102 GLY A O 1
ATOM 813 N N . ASP A 1 103 ? 19.774 -4.529 -3.192 1.00 92.50 103 ASP A N 1
ATOM 814 C CA . ASP A 1 103 ? 20.877 -4.380 -4.156 1.00 92.50 103 ASP A CA 1
ATOM 815 C C . ASP A 1 103 ? 20.844 -5.424 -5.285 1.00 92.50 103 ASP A C 1
ATOM 817 O O . ASP A 1 103 ? 21.390 -5.199 -6.359 1.00 92.50 103 ASP A O 1
ATOM 821 N N . SER A 1 104 ? 20.210 -6.576 -5.045 1.00 93.00 104 SER A N 1
ATOM 822 C CA . SER A 1 104 ? 20.057 -7.657 -6.024 1.00 93.00 104 SER A CA 1
ATOM 823 C C . SER A 1 104 ? 18.765 -7.573 -6.840 1.00 93.00 104 SER A C 1
ATOM 825 O O . SER A 1 104 ? 18.504 -8.467 -7.639 1.00 93.00 104 SER A O 1
ATOM 827 N N . ILE A 1 105 ? 17.916 -6.574 -6.590 1.00 96.44 105 ILE A N 1
ATOM 828 C CA . ILE A 1 105 ? 16.647 -6.415 -7.300 1.00 96.44 105 ILE A CA 1
ATOM 829 C C . ILE A 1 105 ? 16.918 -5.686 -8.616 1.00 96.44 105 ILE A C 1
ATOM 831 O O . ILE A 1 105 ? 17.554 -4.631 -8.575 1.00 96.44 105 ILE A O 1
ATOM 835 N N . PRO A 1 106 ? 16.424 -6.193 -9.762 1.00 94.62 106 PRO A N 1
ATOM 836 C CA . PRO A 1 106 ? 16.562 -5.499 -11.037 1.00 94.62 106 PRO A CA 1
ATOM 837 C C . PRO A 1 106 ? 16.041 -4.063 -10.957 1.00 94.62 106 PRO A C 1
ATOM 839 O O . PRO A 1 106 ? 14.975 -3.820 -10.385 1.00 94.62 106 PRO A O 1
ATOM 842 N N . ASP A 1 107 ? 16.777 -3.130 -11.549 1.00 95.06 107 ASP A N 1
ATOM 843 C CA . ASP A 1 107 ? 16.405 -1.721 -11.671 1.00 95.06 107 ASP A CA 1
ATOM 844 C C . ASP A 1 107 ? 16.699 -1.227 -13.094 1.00 95.06 107 ASP A C 1
ATOM 846 O O . ASP A 1 107 ? 17.329 -1.931 -13.884 1.00 95.06 107 ASP A O 1
ATOM 850 N N . ASP A 1 108 ? 16.200 -0.046 -13.448 1.00 88.00 108 ASP A N 1
ATOM 851 C CA . ASP A 1 108 ? 16.471 0.552 -14.753 1.00 88.00 108 ASP A CA 1
ATOM 852 C C . ASP A 1 108 ? 17.960 0.912 -14.891 1.00 88.00 108 ASP A C 1
ATOM 854 O O . ASP A 1 108 ? 18.484 1.722 -14.126 1.00 88.00 108 ASP A O 1
ATOM 858 N N . ASP A 1 109 ? 18.631 0.396 -15.925 1.00 85.19 109 ASP A N 1
ATOM 859 C CA . ASP A 1 109 ? 20.056 0.668 -16.190 1.00 85.19 109 ASP A CA 1
ATOM 860 C C . ASP A 1 109 ? 20.367 2.167 -16.365 1.00 85.19 109 ASP A C 1
ATOM 862 O O . ASP A 1 109 ? 21.511 2.604 -16.219 1.00 85.19 109 ASP A O 1
ATOM 866 N N . LYS A 1 110 ? 19.354 2.975 -16.706 1.00 86.75 110 LYS A N 1
ATOM 867 C CA . LYS A 1 110 ? 19.466 4.431 -16.875 1.00 86.75 110 LYS A CA 1
ATOM 868 C C . LYS A 1 110 ? 18.967 5.208 -15.656 1.00 86.75 110 LYS A C 1
ATOM 870 O O . LYS A 1 110 ? 18.886 6.436 -15.732 1.00 86.75 110 LYS A O 1
ATOM 875 N N . ALA A 1 111 ? 18.642 4.522 -14.558 1.00 86.31 111 ALA A N 1
ATOM 876 C CA . ALA A 1 111 ? 18.059 5.088 -13.345 1.00 86.31 111 ALA A CA 1
ATOM 877 C C . ALA A 1 111 ? 16.832 5.979 -13.629 1.00 86.31 111 ALA A C 1
ATOM 879 O O . ALA A 1 111 ? 16.637 7.030 -13.006 1.00 86.31 111 ALA A O 1
ATOM 880 N N . ALA A 1 112 ? 16.018 5.602 -14.620 1.00 86.88 112 ALA A N 1
ATOM 881 C CA . ALA A 1 112 ? 14.810 6.329 -14.956 1.00 86.88 112 ALA A CA 1
ATOM 882 C C . ALA A 1 112 ? 13.789 6.213 -13.820 1.00 86.88 112 ALA A C 1
ATOM 884 O O . ALA A 1 112 ? 13.435 5.129 -13.378 1.00 86.88 112 ALA A O 1
ATOM 885 N N . TYR A 1 113 ? 13.246 7.353 -13.396 1.00 86.12 113 TYR A N 1
ATOM 886 C CA . TYR A 1 113 ? 12.289 7.420 -12.286 1.00 86.12 113 TYR A CA 1
ATOM 887 C C . TYR A 1 113 ? 10.963 6.675 -12.540 1.00 86.12 113 TYR A C 1
ATOM 889 O O . TYR A 1 113 ? 10.168 6.499 -11.614 1.00 86.12 113 TYR A O 1
ATOM 897 N N . ASP A 1 114 ? 10.677 6.330 -13.798 1.00 85.88 114 ASP A N 1
ATOM 898 C 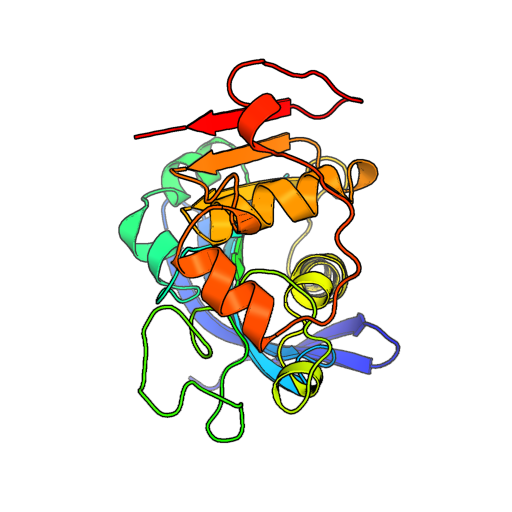CA . ASP A 1 114 ? 9.421 5.750 -14.269 1.00 85.88 114 ASP A CA 1
ATOM 899 C C . ASP A 1 114 ? 9.496 4.237 -14.527 1.00 85.88 114 ASP A C 1
ATOM 901 O O . ASP A 1 114 ? 8.548 3.670 -15.073 1.00 85.88 114 ASP A O 1
ATOM 905 N N . PHE A 1 115 ? 10.590 3.578 -14.129 1.00 87.31 115 PHE A N 1
ATOM 906 C CA . PHE A 1 115 ? 10.795 2.144 -14.314 1.00 87.31 115 PHE A CA 1
ATOM 907 C C . PHE A 1 115 ? 11.645 1.547 -13.183 1.00 87.31 115 PHE A C 1
ATOM 909 O O . PHE A 1 115 ? 12.455 2.248 -12.591 1.00 87.31 115 PHE A O 1
ATOM 916 N N . GLY A 1 116 ? 11.430 0.271 -12.853 1.00 92.31 116 GLY A N 1
ATOM 917 C CA . GLY A 1 116 ? 12.173 -0.409 -11.790 1.00 92.31 116 GLY A CA 1
ATOM 918 C C . GLY A 1 116 ? 11.825 0.055 -10.367 1.00 92.31 116 GLY A C 1
ATOM 919 O O . GLY A 1 116 ? 10.653 0.069 -9.955 1.00 92.31 116 GLY A O 1
ATOM 920 N N . LEU A 1 117 ? 12.845 0.389 -9.575 1.00 94.88 117 LEU A N 1
ATOM 921 C CA . LEU A 1 117 ? 12.711 0.714 -8.158 1.00 94.88 117 LEU A CA 1
ATOM 922 C C . LEU A 1 117 ? 11.902 2.003 -7.962 1.00 94.88 117 LEU A C 1
ATOM 924 O 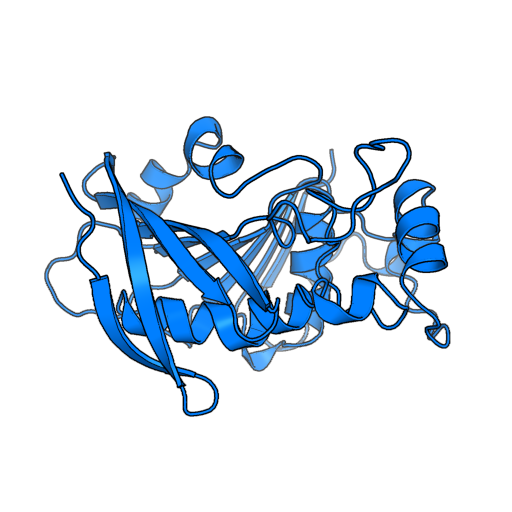O . LEU A 1 117 ? 12.229 3.083 -8.439 1.00 94.88 117 LEU A O 1
ATOM 928 N N . GLY A 1 118 ? 10.837 1.921 -7.165 1.00 95.06 118 GLY A N 1
ATOM 929 C CA . GLY A 1 118 ? 9.882 3.016 -6.994 1.00 95.06 118 GLY A CA 1
ATOM 930 C C . GLY A 1 118 ? 8.795 3.064 -8.069 1.00 95.06 118 GLY A C 1
ATOM 931 O O . GLY A 1 118 ? 7.958 3.968 -8.032 1.00 95.06 118 GLY A O 1
ATOM 932 N N . ALA A 1 119 ? 8.792 2.107 -8.999 1.00 94.56 119 ALA A N 1
ATOM 933 C CA . ALA A 1 119 ? 7.914 2.060 -10.159 1.00 94.56 119 ALA A CA 1
ATOM 934 C C . ALA A 1 119 ? 7.403 0.631 -10.434 1.00 94.56 119 ALA A C 1
ATOM 936 O O . ALA A 1 119 ? 7.439 0.144 -11.557 1.00 94.56 119 ALA A O 1
ATOM 937 N N . GLY A 1 120 ? 6.890 -0.067 -9.412 1.00 93.88 120 GLY A N 1
ATOM 938 C CA . GLY A 1 120 ? 6.410 -1.449 -9.565 1.00 93.88 120 GLY A CA 1
ATOM 939 C C . GLY A 1 120 ? 5.062 -1.607 -10.286 1.00 93.88 120 GLY A C 1
ATOM 940 O O . GLY A 1 120 ? 4.617 -2.734 -10.493 1.00 93.88 120 GLY A O 1
ATOM 941 N N . PHE A 1 121 ? 4.371 -0.504 -10.606 1.00 94.19 121 PHE A N 1
ATOM 942 C CA . PHE A 1 121 ? 3.084 -0.432 -11.328 1.00 94.19 121 PHE A CA 1
ATOM 943 C C . PHE A 1 121 ? 1.926 -1.309 -10.810 1.00 94.19 121 PHE A C 1
ATOM 945 O O . PHE A 1 121 ? 0.869 -1.353 -11.434 1.00 94.19 121 PHE A O 1
ATOM 952 N N . TYR A 1 122 ? 2.069 -1.937 -9.639 1.00 96.56 122 TYR A N 1
ATOM 953 C CA . TYR A 1 122 ? 1.044 -2.777 -9.007 1.00 96.56 122 TYR A CA 1
ATOM 954 C C . TYR A 1 122 ? 0.549 -3.930 -9.899 1.00 96.56 122 TYR A C 1
ATOM 956 O O . TYR A 1 122 ? -0.634 -4.271 -9.901 1.00 96.56 122 TYR A O 1
ATOM 964 N N . LEU A 1 123 ? 1.472 -4.536 -10.648 1.00 93.56 123 LEU A N 1
ATOM 965 C CA . LEU A 1 123 ? 1.243 -5.683 -11.529 1.00 93.56 123 LEU A CA 1
ATOM 966 C C . LEU A 1 123 ? 2.067 -6.903 -11.088 1.00 93.56 123 LEU A C 1
ATOM 968 O O . LEU A 1 123 ? 2.851 -6.818 -10.142 1.00 93.56 123 LEU A O 1
ATOM 972 N N . ASN A 1 124 ? 1.875 -8.031 -11.773 1.00 96.12 124 ASN A N 1
ATOM 973 C CA . ASN A 1 124 ? 2.803 -9.158 -11.734 1.00 96.12 124 ASN A CA 1
ATOM 974 C C . ASN A 1 124 ? 3.567 -9.205 -13.056 1.00 96.12 124 ASN A C 1
ATOM 976 O O . ASN A 1 124 ? 2.958 -9.431 -14.102 1.00 96.12 124 ASN A O 1
ATOM 980 N N . ALA A 1 125 ? 4.873 -8.972 -12.994 1.00 93.56 125 ALA A N 1
ATOM 981 C CA . ALA A 1 125 ? 5.773 -9.069 -14.131 1.00 93.56 125 ALA A CA 1
ATOM 982 C C . ALA A 1 125 ? 5.849 -10.507 -14.662 1.00 93.56 125 ALA A C 1
ATOM 984 O O . ALA A 1 125 ? 5.864 -11.458 -13.876 1.00 93.56 125 ALA A O 1
ATOM 985 N N . THR A 1 126 ? 5.916 -10.660 -15.987 1.00 89.94 126 THR A N 1
ATOM 986 C CA . THR A 1 126 ? 6.071 -11.971 -16.646 1.00 89.94 126 THR A CA 1
ATOM 987 C C . THR A 1 126 ? 7.451 -12.161 -17.253 1.00 89.94 126 THR A C 1
ATOM 989 O O . THR A 1 126 ? 7.915 -13.294 -17.336 1.00 89.94 126 THR A O 1
ATOM 992 N N . GLU A 1 127 ? 8.115 -11.068 -17.628 1.00 91.62 127 GLU A N 1
ATOM 993 C CA . GLU A 1 127 ? 9.413 -11.116 -18.292 1.00 91.62 127 GLU A CA 1
ATOM 994 C C . GLU A 1 127 ? 10.576 -11.120 -17.299 1.00 91.62 127 GLU A C 1
ATOM 996 O O . GLU A 1 127 ? 10.576 -10.404 -16.294 1.00 91.62 127 GLU A O 1
ATOM 1001 N N . SER A 1 128 ? 11.601 -11.908 -17.617 1.00 92.06 128 SER A N 1
ATOM 1002 C CA . SER A 1 128 ? 12.877 -11.896 -16.903 1.00 92.06 128 SER A CA 1
ATOM 1003 C C . SER A 1 128 ? 13.641 -10.590 -17.187 1.00 92.06 128 SER A C 1
ATOM 1005 O O . SER A 1 128 ? 13.618 -10.121 -18.325 1.00 92.06 128 SER A O 1
ATOM 1007 N N . PRO A 1 129 ? 14.358 -10.008 -16.205 1.00 94.19 129 PRO A N 1
ATOM 1008 C CA . PRO A 1 129 ? 14.538 -10.501 -14.832 1.00 94.19 129 PRO A CA 1
ATOM 1009 C C . PRO A 1 129 ? 13.417 -10.085 -13.858 1.00 94.19 129 PRO A C 1
ATOM 1011 O O . PRO A 1 129 ? 13.386 -10.519 -12.711 1.00 94.19 129 PRO A O 1
ATOM 1014 N N . TRP A 1 130 ? 12.470 -9.253 -14.292 1.00 95.50 130 TRP A N 1
ATOM 1015 C CA . TRP A 1 130 ? 11.444 -8.634 -13.442 1.00 95.50 130 TRP A CA 1
ATOM 1016 C C . TRP A 1 130 ? 10.507 -9.642 -12.772 1.00 95.50 130 TRP A C 1
ATOM 1018 O O . TRP A 1 130 ? 10.101 -9.434 -11.627 1.00 95.50 130 TRP A O 1
ATOM 1028 N N . SER A 1 131 ? 10.179 -10.743 -13.452 1.00 94.50 131 SER A N 1
ATOM 1029 C CA . SER A 1 131 ? 9.249 -11.776 -12.976 1.00 94.50 131 SER A CA 1
ATOM 1030 C C . SER A 1 131 ? 9.625 -12.410 -11.633 1.00 94.50 131 SER A C 1
ATOM 1032 O O . SER A 1 131 ? 8.756 -12.973 -10.964 1.00 94.50 131 SER A O 1
ATOM 1034 N N . GLU A 1 132 ? 10.897 -12.325 -11.232 1.00 94.75 132 GLU A N 1
ATOM 1035 C CA . GLU A 1 132 ? 11.396 -12.881 -9.969 1.00 94.75 132 GLU A CA 1
ATOM 1036 C C . GLU A 1 132 ? 10.942 -12.078 -8.744 1.00 94.75 132 GLU A C 1
ATOM 1038 O O . GLU A 1 132 ? 10.637 -12.661 -7.703 1.00 94.75 132 GLU A O 1
ATOM 1043 N N . ASN A 1 133 ? 10.860 -10.747 -8.864 1.00 98.12 133 ASN A N 1
ATOM 1044 C CA . ASN A 1 133 ? 10.574 -9.863 -7.731 1.00 98.12 133 ASN A CA 1
ATOM 1045 C C . ASN A 1 133 ? 9.350 -8.971 -7.946 1.00 98.12 133 ASN A C 1
ATOM 1047 O O . ASN A 1 133 ? 8.647 -8.675 -6.987 1.00 98.12 133 ASN A O 1
ATOM 1051 N N . TYR A 1 134 ? 9.060 -8.525 -9.172 1.00 97.62 134 TYR A N 1
ATOM 1052 C CA . TYR A 1 134 ? 8.042 -7.507 -9.468 1.00 97.62 134 TYR A CA 1
ATOM 1053 C C . TYR A 1 134 ? 6.626 -8.096 -9.529 1.00 97.62 134 TYR A C 1
ATOM 1055 O O . TYR A 1 134 ? 5.914 -8.004 -10.527 1.00 97.62 134 TYR A O 1
ATOM 1063 N N . ARG A 1 135 ? 6.202 -8.699 -8.417 1.00 97.94 135 ARG A N 1
ATOM 1064 C CA . ARG A 1 135 ? 4.880 -9.308 -8.208 1.00 97.94 135 ARG A CA 1
ATOM 1065 C C . ARG A 1 135 ? 4.023 -8.478 -7.251 1.00 97.94 135 ARG A C 1
ATOM 1067 O O . ARG A 1 135 ? 3.415 -8.984 -6.308 1.00 97.94 135 ARG A O 1
ATOM 1074 N N . MET A 1 136 ? 4.024 -7.160 -7.467 1.00 98.44 136 MET A N 1
ATOM 1075 C CA . MET A 1 136 ? 3.383 -6.187 -6.578 1.00 98.44 136 MET A CA 1
ATOM 1076 C C . MET A 1 136 ? 1.868 -6.379 -6.488 1.00 98.44 136 MET A C 1
ATOM 1078 O O . MET A 1 136 ? 1.295 -6.096 -5.440 1.00 98.44 136 MET A O 1
ATOM 1082 N N . TYR A 1 137 ? 1.209 -6.876 -7.540 1.00 97.94 137 TYR A N 1
ATOM 1083 C CA . TYR A 1 137 ? -0.214 -7.218 -7.458 1.00 97.94 137 TYR A CA 1
ATOM 1084 C C . TYR A 1 137 ? -0.455 -8.308 -6.406 1.00 97.94 137 TYR A C 1
ATOM 1086 O O . TYR A 1 137 ? -1.246 -8.104 -5.485 1.00 97.94 137 TYR A O 1
ATOM 1094 N N . ASP A 1 138 ? 0.267 -9.428 -6.492 1.00 97.81 138 ASP A N 1
ATOM 1095 C CA . ASP A 1 138 ? 0.113 -10.534 -5.539 1.00 97.81 138 ASP A CA 1
ATOM 1096 C C . ASP A 1 138 ? 0.490 -10.115 -4.112 1.00 97.81 138 ASP A C 1
ATOM 1098 O O . ASP A 1 138 ? -0.189 -10.489 -3.150 1.00 97.81 138 ASP A O 1
ATOM 1102 N N . TYR A 1 139 ? 1.532 -9.290 -3.972 1.00 98.56 139 TYR A N 1
ATOM 1103 C CA . TYR A 1 139 ? 1.936 -8.743 -2.680 1.00 98.56 139 TYR A CA 1
ATOM 1104 C C . TYR A 1 139 ? 0.815 -7.928 -2.025 1.00 98.56 139 TYR A C 1
ATOM 1106 O O . TYR A 1 139 ? 0.502 -8.142 -0.856 1.00 98.56 139 TYR A O 1
ATOM 1114 N N . ILE A 1 140 ? 0.173 -7.026 -2.772 1.00 98.50 140 ILE A N 1
ATOM 1115 C CA . ILE A 1 140 ? -0.897 -6.167 -2.244 1.00 98.50 140 ILE A CA 1
ATOM 1116 C C . ILE A 1 140 ? -2.197 -6.938 -1.996 1.00 98.50 140 ILE A C 1
ATOM 1118 O O . ILE A 1 140 ? -2.904 -6.634 -1.034 1.00 98.50 140 ILE A O 1
ATOM 1122 N N . VAL A 1 141 ? -2.531 -7.907 -2.849 1.00 97.00 141 VAL A N 1
ATOM 1123 C CA . VAL A 1 141 ? -3.829 -8.600 -2.798 1.00 97.00 141 VAL A CA 1
ATOM 1124 C C . VAL A 1 141 ? -3.829 -9.775 -1.823 1.00 97.00 141 VAL A C 1
ATOM 1126 O O . VAL A 1 141 ? -4.857 -10.030 -1.197 1.00 97.00 141 VAL A O 1
ATOM 1129 N N . PHE A 1 142 ? -2.705 -10.481 -1.670 1.00 95.12 142 PHE A N 1
ATOM 1130 C CA . PHE A 1 142 ? -2.663 -11.738 -0.917 1.00 95.12 142 PHE A CA 1
ATOM 1131 C C . PHE A 1 142 ? -1.691 -11.709 0.260 1.00 95.12 142 PHE A C 1
ATOM 1133 O O . PHE A 1 142 ? -2.087 -12.017 1.384 1.00 95.12 142 PHE A O 1
ATOM 1140 N N . GLU A 1 143 ? -0.426 -11.348 0.030 1.00 96.88 143 GLU A N 1
ATOM 1141 C CA . GLU A 1 143 ? 0.599 -11.488 1.070 1.00 96.88 143 GLU A CA 1
ATOM 1142 C C . GLU A 1 143 ? 0.470 -10.424 2.165 1.00 96.88 143 GLU A C 1
ATOM 1144 O O . GLU A 1 143 ? 0.342 -10.756 3.347 1.00 96.88 143 GLU A O 1
ATOM 1149 N N . LEU A 1 144 ? 0.470 -9.144 1.786 1.00 97.38 144 LEU A N 1
ATOM 1150 C CA . LEU A 1 144 ? 0.422 -8.040 2.736 1.00 97.38 144 LEU A CA 1
ATOM 1151 C C . LEU A 1 144 ? -0.844 -8.074 3.607 1.00 97.38 144 LEU A C 1
ATOM 1153 O O . LEU A 1 144 ? -0.695 -7.913 4.817 1.00 97.38 144 LEU A O 1
ATOM 1157 N N . PRO A 1 145 ? -2.062 -8.337 3.091 1.00 95.81 145 PRO A N 1
ATOM 1158 C CA . PRO A 1 145 ? -3.245 -8.442 3.942 1.00 95.81 145 PRO A CA 1
ATOM 1159 C C . PRO A 1 145 ? -3.110 -9.464 5.065 1.00 95.81 145 PRO A C 1
ATOM 1161 O O . PRO A 1 145 ? -3.410 -9.147 6.217 1.00 95.81 145 PRO A O 1
ATOM 1164 N N . ALA A 1 146 ? -2.558 -10.640 4.776 1.00 93.44 146 ALA A N 1
ATOM 1165 C CA . ALA A 1 146 ? -2.339 -11.654 5.798 1.00 93.44 146 ALA A CA 1
ATOM 1166 C C . ALA A 1 146 ? -1.257 -11.240 6.819 1.00 93.44 146 ALA A C 1
ATOM 1168 O O . ALA A 1 146 ? -1.381 -11.530 8.013 1.00 93.44 146 ALA A O 1
ATOM 1169 N N . VAL A 1 147 ? -0.233 -10.486 6.393 1.00 95.38 147 VAL A N 1
ATOM 1170 C CA . VAL A 1 147 ? 0.727 -9.850 7.315 1.00 95.38 147 VAL A CA 1
ATOM 1171 C C . VAL A 1 147 ? 0.024 -8.832 8.221 1.00 95.38 147 VAL A C 1
ATOM 1173 O O . VAL A 1 147 ? 0.237 -8.846 9.435 1.00 95.38 147 VAL A O 1
ATOM 1176 N N . ILE A 1 148 ? -0.841 -7.974 7.676 1.00 94.94 148 ILE A N 1
ATOM 1177 C CA . ILE A 1 148 ? -1.566 -6.945 8.439 1.00 94.94 148 ILE A CA 1
ATOM 1178 C C . ILE A 1 148 ? -2.532 -7.559 9.457 1.00 94.94 148 ILE A C 1
ATOM 1180 O O . ILE A 1 148 ? -2.559 -7.118 10.611 1.00 94.94 148 ILE A O 1
ATOM 1184 N N . GLU A 1 149 ? -3.289 -8.585 9.072 1.00 91.56 149 GLU A N 1
ATOM 1185 C CA . GLU A 1 149 ? -4.235 -9.276 9.960 1.00 91.56 149 GLU A CA 1
ATOM 1186 C C . GLU A 1 149 ? -3.544 -9.896 11.185 1.00 91.56 149 GLU A C 1
ATOM 1188 O O . GLU A 1 149 ? -4.128 -9.967 12.268 1.00 91.56 149 GLU A O 1
ATOM 1193 N N . SER A 1 150 ? -2.262 -10.259 11.059 1.00 90.19 150 SER A N 1
ATOM 1194 C CA . SER A 1 150 ? -1.447 -10.721 12.189 1.00 90.19 150 SER A CA 1
ATOM 1195 C C . SER A 1 150 ? -1.090 -9.601 13.190 1.00 90.19 150 SER A C 1
ATOM 1197 O O . SER A 1 150 ? -0.841 -9.849 14.379 1.00 90.19 150 SER A O 1
ATOM 1199 N N . LEU A 1 151 ? -1.062 -8.341 12.743 1.00 90.50 151 LEU A N 1
ATOM 1200 C CA . LEU A 1 151 ? -0.568 -7.199 13.520 1.00 90.50 151 LEU A CA 1
ATOM 1201 C C . LEU A 1 151 ? -1.678 -6.423 14.227 1.00 90.50 151 LEU A C 1
ATOM 1203 O O . LEU A 1 151 ? -1.457 -5.924 15.338 1.00 90.50 151 LEU A O 1
ATOM 1207 N N . CYS A 1 152 ? -2.848 -6.305 13.605 1.00 88.12 152 CYS A N 1
ATOM 1208 C CA . CYS A 1 152 ? -3.958 -5.503 14.113 1.00 88.12 152 CYS A CA 1
ATOM 1209 C C . CYS A 1 152 ? -5.326 -6.084 13.724 1.00 88.12 152 CYS A C 1
ATOM 1211 O O . CYS A 1 152 ? -5.446 -6.730 12.686 1.00 88.12 152 CYS A O 1
ATOM 1213 N N . PRO A 1 153 ? -6.371 -5.833 14.536 1.00 86.94 153 PRO A N 1
ATOM 1214 C CA . PRO A 1 153 ? -7.711 -6.355 14.287 1.00 86.94 153 PRO A CA 1
ATOM 1215 C C . PRO A 1 153 ? -8.393 -5.579 13.149 1.00 86.94 153 PRO A C 1
ATOM 1217 O O . PRO A 1 153 ? -9.123 -4.620 13.389 1.00 86.94 153 PRO A O 1
ATOM 1220 N N . VAL A 1 154 ? -8.149 -5.982 11.904 1.00 94.62 154 VAL A N 1
ATOM 1221 C CA . VAL A 1 154 ? -8.853 -5.451 10.727 1.00 94.62 154 VAL A CA 1
ATOM 1222 C C . VAL A 1 154 ? -10.214 -6.136 10.583 1.00 94.62 154 VAL A C 1
ATOM 1224 O O . VAL A 1 154 ? -10.359 -7.338 10.819 1.00 94.62 154 VAL A O 1
ATOM 1227 N N . ASP A 1 155 ? -11.233 -5.363 10.215 1.00 95.06 155 ASP A N 1
ATOM 1228 C CA . ASP A 1 155 ? -12.523 -5.879 9.766 1.00 95.06 155 ASP A CA 1
ATOM 1229 C C . ASP A 1 155 ? -12.476 -6.160 8.255 1.00 95.06 155 ASP A C 1
ATOM 1231 O O . ASP A 1 155 ? -12.503 -5.208 7.471 1.00 95.06 155 ASP A O 1
ATOM 1235 N N . PRO A 1 156 ? -12.443 -7.434 7.818 1.00 91.94 156 PRO A N 1
ATOM 1236 C CA . PRO A 1 156 ? -12.310 -7.772 6.401 1.00 91.94 156 PRO A CA 1
ATOM 1237 C C . PRO A 1 156 ? -13.516 -7.326 5.559 1.00 91.94 156 PRO A C 1
ATOM 1239 O O . PRO A 1 156 ? -13.400 -7.208 4.346 1.00 91.94 156 PRO A O 1
ATOM 1242 N N . SER A 1 157 ? -14.670 -7.036 6.177 1.00 93.75 157 SER A N 1
ATOM 1243 C CA . SER A 1 157 ? -15.851 -6.524 5.465 1.00 93.75 157 SER A CA 1
ATOM 1244 C C . SER A 1 157 ? -15.805 -5.012 5.202 1.00 93.75 157 SER A C 1
ATOM 1246 O O . SER A 1 157 ? -16.620 -4.486 4.441 1.00 93.75 157 SER A O 1
ATOM 1248 N N . ARG A 1 158 ? -14.864 -4.298 5.836 1.00 95.75 158 ARG A N 1
ATOM 1249 C CA . ARG A 1 158 ? -14.717 -2.836 5.765 1.00 95.75 158 ARG A CA 1
ATOM 1250 C C . ARG A 1 158 ? -13.290 -2.436 5.402 1.00 95.75 158 ARG A C 1
ATOM 1252 O O . ARG A 1 158 ? -12.681 -1.582 6.049 1.00 95.75 158 ARG A O 1
ATOM 1259 N N . VAL A 1 159 ? -12.770 -3.073 4.359 1.00 97.94 159 VAL A N 1
ATOM 1260 C CA . VAL A 1 159 ? -11.493 -2.721 3.741 1.00 97.94 159 VAL A CA 1
ATOM 1261 C C . VAL A 1 159 ? -11.754 -1.896 2.489 1.00 97.94 159 VAL A C 1
ATOM 1263 O O . VAL A 1 159 ? -12.618 -2.235 1.686 1.00 97.94 159 VAL A O 1
ATOM 1266 N N . SER A 1 160 ? -10.993 -0.827 2.303 1.00 98.38 160 SER A N 1
ATOM 1267 C CA . SER A 1 160 ? -11.017 0.004 1.099 1.00 98.38 160 SER A CA 1
ATOM 1268 C C . SER A 1 160 ? -9.612 0.166 0.537 1.00 98.38 160 SER A C 1
ATOM 1270 O O . SER A 1 160 ? -8.617 -0.032 1.241 1.00 98.38 160 SER A O 1
ATOM 1272 N N . ILE A 1 161 ? -9.523 0.560 -0.730 1.00 98.50 161 ILE A N 1
ATOM 1273 C CA . ILE A 1 161 ? -8.249 0.836 -1.396 1.00 98.50 161 ILE A CA 1
ATOM 1274 C C . ILE A 1 161 ? -8.264 2.228 -2.020 1.00 98.50 161 ILE A C 1
ATOM 1276 O O . ILE A 1 161 ? -9.251 2.668 -2.605 1.00 98.50 161 ILE A O 1
ATOM 1280 N N . SER A 1 162 ? -7.168 2.951 -1.854 1.00 98.38 162 SER A N 1
ATOM 1281 C CA . SER A 1 162 ? -6.977 4.288 -2.389 1.00 98.38 162 SER A CA 1
ATOM 1282 C C . SER A 1 162 ? -5.557 4.457 -2.907 1.00 98.38 162 SER A C 1
ATOM 1284 O O . SER A 1 162 ? -4.677 3.667 -2.569 1.00 98.38 162 SER A O 1
ATOM 1286 N N . GLY A 1 163 ? -5.302 5.480 -3.714 1.00 97.81 163 GLY A N 1
ATOM 1287 C CA . GLY A 1 163 ? -3.935 5.784 -4.111 1.00 97.81 163 GLY A CA 1
ATOM 1288 C C . GLY A 1 163 ? -3.765 7.030 -4.962 1.00 97.81 163 GLY A C 1
ATOM 1289 O O . GLY A 1 163 ? -4.736 7.656 -5.386 1.00 97.81 163 GLY A O 1
ATOM 1290 N N . HIS A 1 164 ? -2.505 7.376 -5.221 1.00 97.31 164 HIS A N 1
ATOM 1291 C CA . HIS A 1 164 ? -2.109 8.547 -6.005 1.00 97.31 164 HIS A CA 1
ATOM 1292 C C . HIS A 1 164 ? -1.298 8.168 -7.253 1.00 97.31 164 HIS A C 1
ATOM 1294 O O . HIS A 1 164 ? -0.343 7.398 -7.150 1.00 97.31 164 HIS A O 1
ATOM 1300 N N . SER A 1 165 ? -1.625 8.730 -8.423 1.00 94.06 165 SER A N 1
ATOM 1301 C CA . SER A 1 165 ? -0.880 8.522 -9.680 1.00 94.06 165 SER A CA 1
ATOM 1302 C C . SER A 1 165 ? -0.744 7.039 -10.060 1.00 94.06 165 SER A C 1
ATOM 1304 O O . SER A 1 165 ? -1.768 6.386 -10.282 1.00 94.06 165 SER A O 1
ATOM 1306 N N . MET A 1 166 ? 0.470 6.475 -10.100 1.00 95.62 166 MET A N 1
ATOM 1307 C CA . MET A 1 166 ? 0.699 5.027 -10.252 1.00 95.62 166 MET A CA 1
ATOM 1308 C C . MET A 1 166 ? -0.061 4.210 -9.193 1.00 95.62 166 MET A C 1
ATOM 1310 O O . MET A 1 166 ? -0.644 3.177 -9.504 1.00 95.62 166 MET A O 1
ATOM 1314 N N . GLY A 1 167 ? -0.138 4.693 -7.955 1.00 97.12 167 GLY A N 1
ATOM 1315 C CA . GLY A 1 167 ? -0.944 4.071 -6.908 1.00 97.12 167 GLY A CA 1
ATOM 1316 C C . GLY A 1 167 ? -2.443 4.237 -7.109 1.00 97.12 167 GLY A C 1
ATOM 1317 O O . GLY A 1 167 ? -3.207 3.341 -6.771 1.00 97.12 167 GLY A O 1
ATOM 1318 N N . GLY A 1 168 ? -2.879 5.330 -7.735 1.00 93.38 168 GLY A N 1
ATOM 1319 C CA . GLY A 1 168 ? -4.271 5.492 -8.158 1.00 93.38 168 GLY A CA 1
ATOM 1320 C C . GLY A 1 168 ? -4.645 4.491 -9.256 1.00 93.38 168 GLY A C 1
ATOM 1321 O O . GLY A 1 168 ? -5.729 3.914 -9.217 1.00 93.38 168 GLY A O 1
ATOM 1322 N N . HIS A 1 169 ? -3.722 4.229 -10.189 1.00 91.19 169 HIS A N 1
ATOM 1323 C CA . HIS A 1 169 ? -3.846 3.139 -11.157 1.00 91.19 169 HIS A CA 1
ATOM 1324 C C . HIS A 1 169 ? -3.972 1.783 -10.457 1.00 91.19 169 HIS A C 1
ATOM 1326 O O . HIS A 1 169 ? -4.947 1.075 -10.702 1.00 91.19 169 HIS A O 1
ATOM 1332 N N . GLY A 1 170 ? -3.048 1.465 -9.543 1.00 95.69 170 GLY A N 1
ATOM 1333 C CA . GLY A 1 170 ? -3.087 0.231 -8.757 1.00 95.69 170 GLY A CA 1
ATOM 1334 C C . GLY A 1 170 ? -4.389 0.068 -7.970 1.00 95.69 170 GLY A C 1
ATOM 1335 O O . GLY A 1 170 ? -4.991 -0.998 -7.996 1.00 95.69 170 GLY A O 1
ATOM 1336 N N . ALA A 1 171 ? -4.879 1.132 -7.327 1.00 96.69 171 ALA A N 1
ATOM 1337 C CA . ALA A 1 171 ? -6.109 1.090 -6.538 1.00 96.69 171 ALA A CA 1
ATOM 1338 C C . ALA A 1 171 ? -7.333 0.778 -7.409 1.00 96.69 171 ALA A C 1
ATOM 1340 O O . ALA A 1 171 ? -8.168 -0.046 -7.032 1.00 96.69 171 ALA A O 1
ATOM 1341 N N . LEU A 1 172 ? -7.416 1.393 -8.593 1.00 91.81 172 LEU A N 1
ATOM 1342 C CA . LEU A 1 172 ? -8.482 1.124 -9.556 1.00 91.81 172 LEU A CA 1
ATOM 1343 C C . LEU A 1 172 ? -8.394 -0.299 -10.114 1.00 91.81 172 LEU A C 1
ATOM 1345 O O . LEU A 1 172 ? -9.394 -1.014 -10.100 1.00 91.81 172 LEU A O 1
ATOM 1349 N N . THR A 1 173 ? -7.225 -0.739 -10.586 1.00 91.31 173 THR A N 1
ATOM 1350 C CA . THR A 1 173 ? -7.081 -2.066 -11.206 1.00 91.31 173 THR A CA 1
ATOM 1351 C C . THR A 1 173 ? -7.265 -3.197 -10.202 1.00 91.31 173 THR A C 1
ATOM 1353 O O . THR A 1 173 ? -8.005 -4.139 -10.485 1.00 91.31 173 THR A O 1
ATOM 1356 N N . ILE A 1 174 ? -6.657 -3.098 -9.018 1.00 95.69 174 ILE A N 1
ATOM 1357 C CA . ILE A 1 174 ? -6.801 -4.088 -7.945 1.00 95.69 174 ILE A CA 1
ATOM 1358 C C . ILE A 1 174 ? -8.233 -4.101 -7.420 1.00 95.69 174 ILE A C 1
ATOM 1360 O O . ILE A 1 174 ? -8.836 -5.172 -7.335 1.00 95.69 174 ILE A O 1
ATOM 1364 N N . GLY A 1 175 ? -8.800 -2.934 -7.108 1.00 92.62 175 GLY A N 1
ATOM 1365 C CA . GLY A 1 175 ? -10.150 -2.845 -6.560 1.00 92.62 175 GLY A CA 1
ATOM 1366 C C . GLY A 1 175 ? -11.209 -3.412 -7.510 1.00 92.62 175 GLY A C 1
ATOM 1367 O O . GLY A 1 175 ? -12.069 -4.179 -7.083 1.00 92.62 175 GLY A O 1
ATOM 1368 N N . LEU A 1 176 ? -11.113 -3.106 -8.810 1.00 89.12 176 LEU A N 1
ATOM 1369 C CA . LEU A 1 176 ? -12.051 -3.609 -9.822 1.00 89.12 176 LEU A CA 1
ATOM 1370 C C . LEU A 1 176 ? -11.883 -5.107 -10.116 1.00 89.12 176 LEU A C 1
ATOM 1372 O O . LEU A 1 176 ? -12.866 -5.770 -10.439 1.00 89.12 176 LEU A O 1
ATOM 1376 N N . ARG A 1 177 ? -10.663 -5.652 -10.005 1.00 90.50 177 ARG A N 1
ATOM 1377 C CA . ARG A 1 177 ? -10.401 -7.092 -10.187 1.00 90.50 177 ARG A CA 1
ATOM 1378 C C . ARG A 1 177 ? -10.786 -7.936 -8.972 1.00 90.50 177 ARG A C 1
ATOM 1380 O O . ARG A 1 177 ? -11.021 -9.128 -9.130 1.00 90.50 177 ARG A O 1
ATOM 1387 N N . ASN A 1 178 ? -10.879 -7.333 -7.785 1.00 91.69 178 ASN A N 1
ATOM 1388 C CA . ASN A 1 178 ? -11.174 -8.028 -6.528 1.00 91.69 178 ASN A CA 1
ATOM 1389 C C . ASN A 1 178 ? -12.370 -7.389 -5.796 1.00 91.69 178 ASN A C 1
ATOM 1391 O O . ASN A 1 178 ? -12.233 -6.955 -4.649 1.00 91.69 178 ASN A O 1
ATOM 1395 N N . PRO A 1 179 ? -13.557 -7.320 -6.425 1.00 89.44 179 PRO A N 1
ATOM 1396 C CA . PRO A 1 179 ? -14.680 -6.554 -5.893 1.00 89.44 179 PRO A CA 1
ATOM 1397 C C . PRO A 1 179 ? -15.224 -7.082 -4.552 1.00 89.44 179 PRO A C 1
ATOM 1399 O O . PRO A 1 179 ? -15.836 -6.346 -3.785 1.00 89.44 179 PRO A O 1
ATOM 1402 N N . SER A 1 180 ? -14.993 -8.354 -4.226 1.00 90.31 180 SER A N 1
ATOM 1403 C CA . SER A 1 180 ? -15.356 -8.923 -2.923 1.00 90.31 180 SER A CA 1
ATOM 1404 C C . SER A 1 180 ? -14.479 -8.432 -1.770 1.00 90.31 180 SER A C 1
ATOM 1406 O O . SER A 1 180 ? -14.891 -8.544 -0.618 1.00 90.31 180 SER A O 1
ATOM 1408 N N . ASN A 1 181 ? -13.280 -7.921 -2.066 1.00 92.75 181 ASN A N 1
ATOM 1409 C CA . ASN A 1 181 ? -12.259 -7.626 -1.060 1.00 92.75 181 ASN A CA 1
ATOM 1410 C C . ASN A 1 181 ? -12.293 -6.166 -0.598 1.00 92.75 181 ASN A C 1
ATOM 1412 O O . ASN A 1 181 ? -11.736 -5.850 0.450 1.00 92.75 181 ASN A O 1
ATOM 1416 N N . TYR A 1 182 ? -12.927 -5.275 -1.368 1.00 95.31 182 TYR A N 1
ATOM 1417 C CA . TYR A 1 182 ? -12.918 -3.838 -1.108 1.00 95.31 182 TYR A CA 1
ATOM 1418 C C . TYR A 1 182 ? -14.332 -3.265 -1.136 1.00 95.31 182 TYR A C 1
ATOM 1420 O O . TYR A 1 182 ? -15.038 -3.419 -2.124 1.00 95.31 182 TYR A O 1
ATOM 1428 N N . CYS A 1 183 ? -14.750 -2.556 -0.086 1.00 95.00 183 CYS A N 1
ATOM 1429 C CA . CYS A 1 183 ? -16.062 -1.905 -0.032 1.00 95.00 183 CYS A CA 1
ATOM 1430 C C . CYS A 1 183 ? -16.074 -0.526 -0.718 1.00 95.00 183 CYS A C 1
ATOM 1432 O O . CYS A 1 183 ? -17.133 -0.025 -1.109 1.00 95.00 183 CYS A O 1
ATOM 1434 N N . SER A 1 184 ? -14.904 0.088 -0.908 1.00 94.75 184 SER A N 1
ATOM 1435 C CA . SER A 1 184 ? -14.754 1.296 -1.716 1.00 94.75 184 SER A CA 1
ATOM 1436 C C . SER A 1 184 ? -13.363 1.430 -2.335 1.00 94.75 184 SER A C 1
ATOM 1438 O O . SER A 1 184 ? -12.377 0.877 -1.842 1.00 94.75 184 SER A O 1
ATOM 1440 N N . ILE A 1 185 ? -13.313 2.187 -3.430 1.00 95.50 185 ILE A N 1
ATOM 1441 C CA . ILE A 1 185 ? -12.113 2.525 -4.187 1.00 95.50 185 ILE A CA 1
ATOM 1442 C C . ILE A 1 185 ? -12.061 4.046 -4.322 1.00 95.50 185 ILE A C 1
ATOM 1444 O O . ILE A 1 185 ? -13.057 4.675 -4.689 1.00 95.50 185 ILE A O 1
ATOM 1448 N N . SER A 1 186 ? -10.908 4.659 -4.079 1.00 93.25 186 SER A N 1
ATOM 1449 C CA . SER A 1 186 ? -10.687 6.042 -4.499 1.00 93.25 186 SER A CA 1
ATOM 1450 C C . SER A 1 186 ? -9.326 6.259 -5.145 1.00 93.25 186 SER A C 1
ATOM 1452 O O . SER A 1 186 ? -8.422 5.447 -4.997 1.00 93.25 186 SER A O 1
ATOM 1454 N N . ALA A 1 187 ? -9.166 7.336 -5.906 1.00 92.31 187 ALA A N 1
ATOM 1455 C CA . ALA A 1 187 ? -7.888 7.638 -6.534 1.00 92.31 187 ALA A CA 1
ATOM 1456 C C . ALA A 1 187 ? -7.681 9.139 -6.740 1.00 92.31 187 ALA A C 1
ATOM 1458 O O . ALA A 1 187 ? -8.609 9.846 -7.130 1.00 92.31 187 ALA A O 1
ATOM 1459 N N . PHE A 1 188 ? -6.448 9.593 -6.528 1.00 90.75 188 PHE A N 1
ATOM 1460 C CA . PHE A 1 188 ?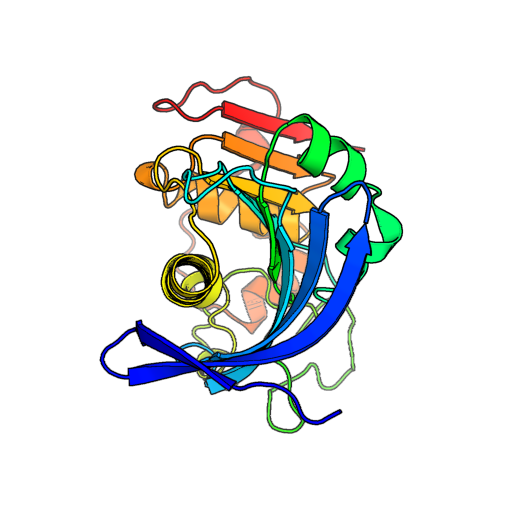 -5.989 10.965 -6.736 1.00 90.75 188 PHE A CA 1
ATOM 1461 C C . PHE A 1 188 ? -5.040 11.012 -7.933 1.00 90.75 188 PHE A C 1
ATOM 1463 O O . PHE A 1 188 ? -4.006 10.341 -7.938 1.00 90.75 188 PHE A O 1
ATOM 1470 N N . SER A 1 189 ? -5.401 11.773 -8.962 1.00 90.38 189 SER A N 1
ATOM 1471 C CA . SER A 1 189 ? -4.657 11.882 -10.223 1.00 90.38 189 SE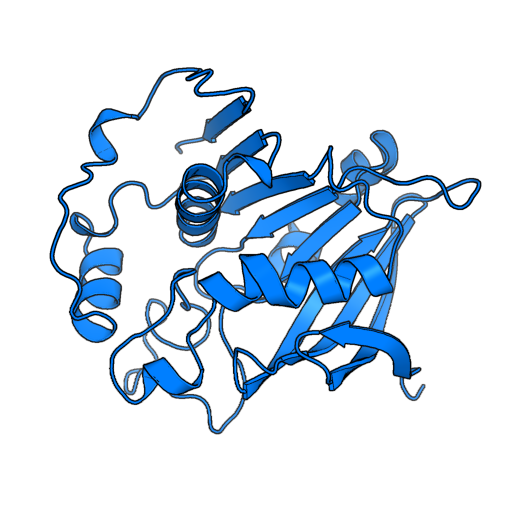R A CA 1
ATOM 1472 C C . SER A 1 189 ? -4.234 10.524 -10.821 1.00 90.38 189 SER A C 1
ATOM 1474 O O . SER A 1 189 ? -3.065 10.368 -11.172 1.00 90.38 189 SER A O 1
ATOM 1476 N N . PRO A 1 190 ? -5.115 9.499 -10.890 1.00 86.19 190 PRO A N 1
ATOM 1477 C CA . PRO A 1 190 ? -4.730 8.161 -11.342 1.00 86.19 190 PRO A CA 1
ATOM 1478 C C . PRO A 1 190 ? -4.245 8.121 -12.793 1.00 86.19 190 PRO A C 1
ATOM 1480 O O . PRO A 1 190 ? -4.787 8.796 -13.668 1.00 86.19 190 PRO A O 1
ATOM 1483 N N . ILE A 1 191 ? -3.310 7.209 -13.079 1.00 78.50 191 ILE A N 1
ATOM 1484 C CA . ILE A 1 191 ? -3.006 6.807 -14.460 1.00 78.50 191 ILE A CA 1
ATOM 1485 C C . ILE A 1 191 ? -4.146 5.901 -14.964 1.00 78.50 191 ILE A C 1
ATOM 1487 O O . ILE A 1 191 ? -4.101 4.676 -14.841 1.00 78.50 191 ILE A O 1
ATOM 1491 N N . CYS A 1 192 ? -5.203 6.509 -15.509 1.00 69.75 192 CYS A N 1
ATOM 1492 C CA . CYS A 1 192 ? -6.395 5.778 -15.954 1.00 69.75 192 CYS A CA 1
ATOM 1493 C C . CYS A 1 192 ? -6.148 4.926 -17.208 1.00 69.75 192 CYS A C 1
ATOM 1495 O O . CYS A 1 192 ? -6.665 3.824 -17.303 1.00 69.75 192 CYS A O 1
ATOM 1497 N N . ALA A 1 193 ? -5.349 5.394 -18.169 1.00 62.59 193 ALA A N 1
ATOM 1498 C CA . ALA A 1 193 ? -5.104 4.684 -19.428 1.00 62.59 193 ALA A CA 1
ATOM 1499 C C . ALA A 1 193 ? -3.598 4.455 -19.644 1.00 62.59 193 ALA A C 1
ATOM 1501 O O . ALA A 1 193 ? -2.997 5.115 -20.495 1.00 62.59 193 ALA A O 1
ATOM 1502 N N . PRO A 1 194 ? -2.958 3.549 -18.877 1.00 57.69 194 PRO A N 1
ATOM 1503 C CA . PRO A 1 194 ? -1.512 3.338 -18.964 1.00 57.69 194 PRO A CA 1
ATOM 1504 C C . PRO A 1 194 ? -1.081 2.882 -20.366 1.00 57.69 194 PRO A C 1
ATOM 1506 O O . PRO A 1 194 ? -0.065 3.339 -20.871 1.00 57.69 194 PRO A O 1
ATOM 1509 N N . SER A 1 195 ? -1.903 2.092 -21.064 1.00 61.12 195 SER A N 1
ATOM 1510 C CA . SER A 1 195 ? -1.652 1.682 -22.455 1.00 61.12 195 SER A CA 1
ATOM 1511 C C . SER A 1 195 ? -1.629 2.846 -23.454 1.00 61.12 195 SER A C 1
ATOM 1513 O O . SER A 1 195 ? -1.142 2.696 -24.572 1.00 61.12 195 SER A O 1
ATOM 1515 N N . SER A 1 196 ? -2.165 4.007 -23.075 1.00 46.34 196 SER A N 1
ATOM 1516 C CA . SER A 1 196 ? -2.302 5.177 -23.943 1.00 46.34 196 SER A CA 1
ATOM 1517 C C . SER A 1 196 ? -1.374 6.330 -23.552 1.00 46.34 196 SER A C 1
ATOM 1519 O O . SER A 1 196 ? -1.231 7.263 -24.342 1.00 46.34 196 SER A O 1
ATOM 1521 N N . CYS A 1 197 ? -0.679 6.269 -22.411 1.00 51.41 197 CYS A N 1
ATOM 1522 C CA . CYS A 1 197 ? 0.274 7.301 -21.985 1.00 51.41 197 CYS A CA 1
ATOM 1523 C C . CYS A 1 197 ? 1.742 6.840 -22.131 1.00 51.41 197 CYS A C 1
ATOM 1525 O O . CYS A 1 197 ? 1.993 5.635 -22.141 1.00 51.41 197 CYS A O 1
ATOM 1527 N N . PRO A 1 198 ? 2.721 7.760 -22.269 1.00 65.00 198 PRO A N 1
ATOM 1528 C CA . PRO A 1 198 ? 4.127 7.391 -22.473 1.00 65.00 198 PRO A CA 1
ATOM 1529 C C . PRO A 1 198 ? 4.702 6.509 -21.355 1.00 65.00 198 PRO A C 1
ATOM 1531 O O . PRO A 1 198 ? 5.296 5.476 -21.647 1.00 65.00 198 PRO A O 1
ATOM 1534 N N . TRP A 1 199 ? 4.457 6.866 -20.088 1.00 55.81 199 TRP A N 1
ATOM 1535 C CA . TRP A 1 199 ? 4.962 6.117 -18.929 1.00 55.81 199 TRP A CA 1
ATOM 1536 C C . TRP A 1 199 ? 4.376 4.712 -18.834 1.00 55.81 199 TRP A C 1
ATOM 1538 O O . TRP A 1 199 ? 5.097 3.747 -18.608 1.00 55.81 199 TRP A O 1
ATOM 1548 N N . GLY A 1 200 ? 3.064 4.584 -19.043 1.00 56.03 200 GLY A N 1
ATOM 1549 C CA . GLY A 1 200 ? 2.418 3.282 -19.013 1.00 56.03 200 GLY A CA 1
ATOM 1550 C C . GLY A 1 200 ? 2.807 2.424 -20.215 1.00 56.03 200 GLY A C 1
ATOM 1551 O O . GLY A 1 200 ? 2.991 1.230 -20.042 1.00 56.03 200 GLY A O 1
ATOM 1552 N N . ARG A 1 201 ? 3.027 3.001 -21.405 1.00 62.09 201 ARG A N 1
ATOM 1553 C CA . ARG A 1 201 ? 3.549 2.241 -22.551 1.00 62.09 201 ARG A CA 1
ATOM 1554 C C . ARG A 1 201 ? 4.937 1.679 -22.280 1.00 62.09 201 ARG A C 1
ATOM 1556 O O . ARG A 1 201 ? 5.107 0.498 -22.526 1.00 62.09 201 ARG A O 1
ATOM 1563 N N . LYS A 1 202 ? 5.858 2.478 -21.732 1.00 57.31 202 LYS A N 1
ATOM 1564 C CA . LYS A 1 202 ? 7.209 2.030 -21.356 1.00 57.31 202 LYS A CA 1
ATOM 1565 C C . LYS A 1 202 ? 7.159 0.889 -20.332 1.00 57.31 202 LYS A C 1
ATOM 1567 O O . LYS A 1 202 ? 7.698 -0.183 -20.563 1.00 57.31 202 LYS A O 1
ATOM 1572 N N . ALA A 1 203 ? 6.427 1.083 -19.233 1.00 56.41 203 ALA A N 1
ATOM 1573 C CA . ALA A 1 203 ? 6.324 0.062 -18.193 1.00 56.41 203 ALA A CA 1
ATOM 1574 C C . ALA A 1 203 ? 5.617 -1.217 -18.679 1.00 56.41 203 ALA A C 1
ATOM 1576 O O . ALA A 1 203 ? 6.026 -2.318 -18.327 1.00 56.41 203 ALA A O 1
ATOM 1577 N N . LEU A 1 204 ? 4.562 -1.091 -19.493 1.00 59.00 204 LEU A N 1
ATOM 1578 C CA . LEU A 1 204 ? 3.810 -2.239 -20.004 1.00 59.00 204 LEU A CA 1
ATOM 1579 C C . LEU A 1 204 ? 4.543 -2.971 -21.140 1.00 59.00 204 LEU A C 1
ATOM 1581 O O . LEU A 1 204 ? 4.383 -4.180 -21.232 1.00 59.00 204 LEU A O 1
ATOM 1585 N N . SER A 1 205 ? 5.315 -2.290 -21.996 1.00 58.31 205 SER A N 1
ATOM 1586 C CA . SER A 1 205 ? 6.060 -2.942 -23.087 1.00 58.31 205 SER A CA 1
ATOM 1587 C C . SER A 1 205 ? 7.253 -3.742 -22.586 1.00 58.31 205 SER A C 1
ATOM 1589 O O . SER A 1 205 ? 7.561 -4.785 -23.155 1.00 58.31 205 SER A O 1
ATOM 1591 N N . ASP A 1 206 ? 7.898 -3.259 -21.525 1.00 52.94 206 ASP A N 1
ATOM 1592 C CA . ASP A 1 206 ? 9.177 -3.805 -21.072 1.00 52.94 206 ASP A CA 1
ATOM 1593 C C . ASP A 1 206 ? 8.990 -4.898 -19.998 1.00 52.94 206 ASP A C 1
ATOM 1595 O O . ASP A 1 206 ? 9.892 -5.703 -19.778 1.00 52.94 206 ASP A O 1
ATOM 1599 N N . ILE A 1 207 ? 7.816 -4.962 -19.346 1.00 43.91 207 ILE A N 1
ATOM 1600 C CA . ILE A 1 207 ? 7.512 -5.923 -18.261 1.00 43.91 207 ILE A CA 1
ATOM 1601 C C . ILE A 1 207 ? 6.480 -7.002 -18.657 1.00 43.91 207 ILE A C 1
ATOM 1603 O O . ILE A 1 207 ? 6.373 -8.028 -17.973 1.00 43.91 207 ILE A O 1
ATOM 1607 N N . LEU A 1 208 ? 5.707 -6.809 -19.734 1.00 39.16 208 LEU A N 1
ATOM 1608 C CA . LEU A 1 208 ? 4.621 -7.721 -20.115 1.00 39.16 208 LEU A CA 1
ATOM 1609 C C . LEU A 1 208 ? 4.706 -8.177 -21.578 1.00 39.16 208 LEU A C 1
ATOM 1611 O O . LEU A 1 208 ? 4.592 -7.367 -22.495 1.00 39.16 208 LEU A O 1
ATOM 1615 N N . VAL A 1 209 ? 4.655 -9.494 -21.799 1.00 33.00 209 VAL A N 1
ATOM 1616 C CA . VAL A 1 209 ? 3.873 -10.060 -22.909 1.00 33.00 209 VAL A CA 1
ATOM 1617 C C . VAL A 1 209 ? 2.466 -10.336 -22.376 1.00 33.00 209 VAL A C 1
ATOM 1619 O O . VAL A 1 209 ? 2.177 -11.405 -21.846 1.00 33.00 209 VAL A O 1
ATOM 1622 N N . VAL A 1 210 ? 1.553 -9.368 -22.490 1.00 31.36 210 VAL A N 1
ATOM 1623 C CA . VAL A 1 210 ? 0.124 -9.606 -22.221 1.00 31.36 210 VAL A CA 1
ATOM 1624 C C . VAL A 1 210 ? -0.674 -9.424 -23.500 1.00 31.36 210 VAL A C 1
ATOM 1626 O O . VAL A 1 210 ? -0.674 -8.357 -24.113 1.00 31.36 210 VAL A O 1
ATOM 1629 N N . ILE A 1 211 ? -1.397 -10.487 -23.866 1.00 30.33 211 ILE A N 1
ATOM 1630 C CA . ILE A 1 211 ? -2.489 -10.465 -24.840 1.00 30.33 211 ILE A CA 1
ATOM 1631 C C . ILE A 1 211 ? -3.408 -9.300 -24.469 1.00 30.33 211 ILE A C 1
ATOM 1633 O O . ILE A 1 211 ? -4.073 -9.312 -23.433 1.00 30.33 211 ILE A O 1
ATOM 1637 N N . MET A 1 212 ? -3.407 -8.276 -25.316 1.00 28.20 212 MET A N 1
ATOM 1638 C CA . MET A 1 212 ? -4.213 -7.076 -25.160 1.00 28.20 212 MET A CA 1
ATOM 1639 C C . MET A 1 212 ? -5.704 -7.439 -25.167 1.00 28.20 212 MET A C 1
ATOM 1641 O O . MET A 1 212 ? -6.330 -7.473 -26.224 1.00 28.20 212 MET A O 1
ATOM 1645 N N . SER A 1 213 ? -6.321 -7.644 -24.002 1.00 31.25 213 SER A N 1
ATOM 1646 C CA . SER A 1 213 ? -7.755 -7.381 -23.889 1.00 31.25 213 SER A CA 1
ATOM 1647 C C . SER A 1 213 ? -7.905 -5.872 -23.724 1.00 31.25 213 SER A C 1
ATOM 1649 O O . SER A 1 213 ? -7.558 -5.316 -22.681 1.00 31.25 213 SER A O 1
ATOM 1651 N N . GLN A 1 214 ? -8.358 -5.195 -24.776 1.00 28.94 214 GLN A N 1
ATOM 1652 C CA . GLN A 1 214 ? -8.644 -3.765 -24.758 1.00 28.94 214 GLN A CA 1
ATOM 1653 C C . GLN A 1 214 ? -9.739 -3.440 -23.728 1.00 28.94 214 GLN A C 1
ATOM 1655 O O . GLN A 1 214 ? -10.918 -3.374 -24.058 1.00 28.94 214 GLN A O 1
ATOM 1660 N N . THR A 1 215 ? -9.374 -3.186 -22.474 1.00 34.75 215 THR A N 1
ATOM 1661 C CA . THR A 1 215 ? -10.234 -2.424 -21.560 1.00 34.75 215 THR A CA 1
ATOM 1662 C C . THR A 1 215 ? -9.789 -0.975 -21.596 1.00 34.75 215 THR A C 1
ATOM 1664 O O . THR A 1 215 ? -8.859 -0.558 -20.909 1.00 34.75 215 THR A O 1
ATOM 1667 N N . ASN A 1 216 ? -10.449 -0.218 -22.465 1.00 34.06 216 ASN A N 1
ATOM 1668 C CA . ASN A 1 216 ? -10.257 1.210 -22.646 1.00 34.06 216 ASN A CA 1
ATOM 1669 C C . ASN A 1 216 ? -10.825 1.950 -21.414 1.00 34.06 216 ASN A C 1
ATOM 1671 O O . ASN A 1 216 ? -12.005 2.292 -21.374 1.00 34.06 216 ASN A O 1
ATOM 1675 N N . LEU A 1 217 ? -10.011 2.158 -20.368 1.00 40.25 217 LEU A N 1
ATOM 1676 C CA . LEU A 1 217 ? -10.458 2.803 -19.117 1.00 40.25 217 LEU A CA 1
ATOM 1677 C C . LEU A 1 217 ? -10.881 4.273 -19.315 1.00 40.25 217 LEU A C 1
ATOM 1679 O O . LEU A 1 217 ? -11.593 4.827 -18.479 1.00 40.25 217 LEU A O 1
ATOM 1683 N N . ALA A 1 218 ? -10.476 4.895 -20.429 1.00 36.19 218 ALA A N 1
ATOM 1684 C CA . ALA A 1 218 ? -10.861 6.256 -20.804 1.00 36.19 218 ALA A CA 1
ATOM 1685 C C . ALA A 1 218 ? -12.388 6.434 -20.957 1.00 36.19 218 ALA A C 1
ATOM 1687 O O . ALA A 1 218 ? -12.880 7.552 -20.850 1.00 36.19 218 ALA A O 1
ATOM 1688 N N . GLY A 1 219 ? -13.146 5.345 -21.140 1.00 30.86 219 GLY A N 1
ATOM 1689 C CA . GLY A 1 219 ? -14.611 5.370 -21.227 1.00 30.86 219 GLY A CA 1
ATOM 1690 C C . GLY A 1 219 ? -15.364 5.368 -19.888 1.00 30.86 219 GLY A C 1
ATOM 1691 O O . GLY A 1 219 ? -16.584 5.488 -19.901 1.00 30.86 219 GLY A O 1
ATOM 1692 N N . LEU A 1 220 ? -14.688 5.231 -18.737 1.00 38.53 220 LEU A N 1
ATOM 1693 C CA . LEU A 1 220 ? -15.340 5.138 -17.413 1.00 38.53 220 LEU A CA 1
ATOM 1694 C C . LEU A 1 220 ? -15.243 6.420 -16.563 1.00 38.53 220 LEU A C 1
ATOM 1696 O O . LEU A 1 220 ? -15.632 6.435 -15.392 1.00 38.53 220 LEU A O 1
ATOM 1700 N N . ILE A 1 221 ? -14.712 7.504 -17.126 1.00 37.81 221 ILE A N 1
ATOM 1701 C CA . ILE A 1 221 ? -14.324 8.701 -16.375 1.00 37.81 221 ILE A CA 1
ATOM 1702 C C . ILE A 1 221 ? -15.491 9.696 -16.312 1.00 37.81 221 ILE A C 1
ATOM 1704 O O . ILE A 1 221 ? -15.578 10.608 -17.122 1.00 37.81 221 ILE A O 1
ATOM 1708 N N . MET A 1 222 ? -16.379 9.461 -15.338 1.00 32.78 222 MET A N 1
ATOM 1709 C CA . MET A 1 222 ? -17.342 10.369 -14.671 1.00 32.78 222 MET A CA 1
ATOM 1710 C C . MET A 1 222 ? -18.678 9.659 -14.438 1.00 32.78 222 MET A C 1
ATOM 1712 O O . MET A 1 222 ? -19.681 9.970 -15.062 1.00 32.78 222 MET A O 1
ATOM 1716 N N . MET A 1 223 ? -18.729 8.716 -13.501 1.00 34.69 223 MET A N 1
ATOM 1717 C CA . MET A 1 223 ? -19.995 8.261 -12.923 1.00 34.69 223 MET A CA 1
ATOM 1718 C C . MET A 1 223 ? -19.713 7.711 -11.527 1.00 34.69 223 MET A C 1
ATOM 1720 O O . MET A 1 223 ? -18.786 6.925 -11.338 1.00 34.69 223 MET A O 1
ATOM 1724 N N . ARG A 1 224 ? -20.561 8.053 -10.550 1.00 34.34 224 ARG A N 1
ATOM 1725 C CA . ARG A 1 224 ? -20.807 7.174 -9.397 1.00 34.34 224 ARG A CA 1
ATOM 1726 C C . ARG A 1 224 ? -21.335 5.842 -9.948 1.00 34.34 224 ARG A C 1
ATOM 1728 O O . ARG A 1 224 ? -22.542 5.635 -10.028 1.00 34.34 224 ARG A O 1
ATOM 1735 N N . LEU A 1 225 ? -20.447 4.957 -10.385 1.00 40.97 225 LEU A N 1
ATOM 1736 C CA . LEU A 1 225 ? -20.800 3.610 -10.809 1.00 40.97 225 LEU A CA 1
ATOM 1737 C C . LEU A 1 225 ? -20.924 2.762 -9.552 1.00 40.97 225 LEU A C 1
ATOM 1739 O O . LEU A 1 225 ? -19.931 2.329 -8.976 1.00 40.97 225 LEU A O 1
ATOM 1743 N N . LYS A 1 226 ? -22.162 2.522 -9.118 1.00 41.44 226 LYS A N 1
ATOM 1744 C CA . LYS A 1 226 ? -22.470 1.493 -8.123 1.00 41.44 226 LYS A CA 1
ATOM 1745 C C . LYS A 1 226 ? -22.484 0.132 -8.827 1.00 41.44 226 LYS A C 1
ATOM 1747 O O . LYS A 1 226 ? -23.520 -0.519 -8.921 1.00 41.44 226 LYS A O 1
ATOM 1752 N N . LEU A 1 227 ? -21.343 -0.271 -9.381 1.00 44.06 227 LEU A N 1
ATOM 1753 C CA . LEU A 1 227 ? -21.143 -1.645 -9.825 1.00 44.06 227 LEU A CA 1
ATOM 1754 C C . LEU A 1 227 ? -20.982 -2.479 -8.553 1.00 44.06 227 LEU A C 1
ATOM 1756 O O . LEU A 1 227 ? -20.068 -2.242 -7.769 1.00 44.06 227 LEU A O 1
ATOM 1760 N N . SER A 1 228 ? -21.937 -3.378 -8.300 1.00 48.19 228 SER A N 1
ATOM 1761 C CA . SER A 1 228 ? -21.860 -4.398 -7.244 1.00 48.19 228 SER A CA 1
ATOM 1762 C C . SER A 1 228 ? -21.352 -3.885 -5.884 1.00 48.19 228 SER A C 1
ATOM 1764 O O . SER A 1 228 ? -20.216 -4.136 -5.530 1.00 48.19 228 SER A O 1
ATOM 1766 N N . ARG A 1 229 ? -22.179 -3.190 -5.088 1.00 62.25 229 ARG A N 1
ATOM 1767 C CA . ARG A 1 229 ? -21.896 -2.805 -3.676 1.00 62.25 229 ARG A CA 1
ATOM 1768 C C . ARG A 1 229 ? -20.627 -1.964 -3.391 1.00 62.25 229 ARG A C 1
ATOM 1770 O O . ARG A 1 229 ? -20.478 -1.558 -2.243 1.00 62.25 229 ARG A O 1
ATOM 1777 N N . ILE A 1 230 ? -19.794 -1.631 -4.378 1.00 66.12 230 ILE A N 1
ATOM 1778 C CA . ILE A 1 230 ? -18.555 -0.858 -4.192 1.00 66.12 230 ILE A CA 1
ATOM 1779 C C . ILE A 1 230 ? -18.782 0.603 -4.555 1.00 66.12 230 ILE A C 1
ATOM 1781 O O . ILE A 1 230 ? -19.415 0.925 -5.563 1.00 66.12 230 ILE A O 1
ATOM 1785 N N . LEU A 1 231 ? -18.261 1.499 -3.721 1.00 79.44 231 LEU A N 1
ATOM 1786 C CA . LEU A 1 231 ? -18.262 2.937 -3.973 1.00 79.44 231 LEU A CA 1
ATOM 1787 C C . LEU A 1 231 ? -16.933 3.363 -4.615 1.00 79.44 231 LEU A C 1
ATOM 1789 O O . LEU A 1 231 ? -15.885 3.119 -4.030 1.00 79.44 231 LEU A O 1
ATOM 1793 N N . ILE A 1 232 ? -16.965 4.021 -5.780 1.00 80.00 232 ILE A N 1
ATOM 1794 C CA . ILE A 1 232 ? -15.761 4.461 -6.509 1.00 80.00 232 ILE A CA 1
ATOM 1795 C C . ILE A 1 232 ? -15.708 5.995 -6.594 1.00 80.00 232 ILE A C 1
ATOM 1797 O O . ILE A 1 232 ? -16.680 6.618 -7.023 1.00 80.00 232 ILE A O 1
ATOM 1801 N N . HIS A 1 233 ? -14.577 6.598 -6.212 1.00 74.75 233 HIS A N 1
ATOM 1802 C CA . HIS A 1 233 ? -14.318 8.045 -6.292 1.00 74.75 233 HIS A CA 1
ATOM 1803 C C . HIS A 1 233 ? -13.001 8.353 -7.015 1.00 74.75 233 HIS A C 1
ATOM 1805 O O . HIS A 1 233 ? -11.934 7.963 -6.554 1.00 74.75 233 HIS A O 1
ATOM 1811 N N . VAL A 1 234 ? -13.046 9.113 -8.108 1.00 72.88 234 VAL A N 1
ATOM 1812 C CA . VAL A 1 234 ? -11.843 9.526 -8.847 1.00 72.88 234 VAL A CA 1
ATOM 1813 C C . VAL A 1 234 ? -11.710 11.044 -8.802 1.00 72.88 234 VAL A C 1
ATOM 1815 O O . VAL A 1 234 ? -12.644 11.754 -9.167 1.00 72.88 234 VAL A O 1
ATOM 1818 N N . TYR A 1 235 ? -10.549 11.526 -8.362 1.00 70.12 235 TYR A N 1
ATOM 1819 C CA . TYR A 1 235 ? -10.188 12.940 -8.316 1.00 70.12 235 TYR A CA 1
ATOM 1820 C C . TYR A 1 235 ? -9.147 13.213 -9.403 1.00 70.12 235 TYR A C 1
ATOM 1822 O O . TYR A 1 235 ? -8.030 12.699 -9.334 1.00 70.12 235 TYR A O 1
ATOM 1830 N N . LEU A 1 236 ? -9.528 13.988 -10.418 1.00 70.38 236 LEU A N 1
ATOM 1831 C CA . LEU A 1 236 ? -8.634 14.460 -11.475 1.00 70.38 236 LEU A CA 1
ATOM 1832 C C . LEU A 1 236 ? -8.233 15.904 -11.161 1.00 70.38 236 LEU A C 1
ATOM 1834 O O . LEU A 1 236 ? -9.095 16.700 -10.789 1.00 70.38 236 LEU A O 1
ATOM 1838 N N . TYR A 1 237 ? -6.945 16.206 -11.301 1.00 51.12 237 TYR A N 1
ATOM 1839 C CA . TYR A 1 237 ? -6.381 17.553 -11.223 1.00 51.12 237 TYR A CA 1
ATOM 1840 C C . TYR A 1 237 ? -5.718 17.888 -12.552 1.00 51.12 237 TYR A C 1
ATOM 1842 O O . TYR A 1 237 ? -5.131 16.951 -13.145 1.00 51.12 237 TYR A O 1
#

Foldseek 3Di:
DFWDWDFFDDDPRDTWTKTWPDWDDDLQWIKTKIWTQDPQQRAIWIKIKTAADDPDQDAFFEEEEAEAFPDANVPCVPPVSCNNVCNVRRYMYIRTTHFGDDPPFDWDPVNDSLTGHSNLLLDQFDDPPCNNGSHNVCCVQGVVVVSVVRPGRHDQQRYAYEYEASSLSNQVVSCVVCVNRHLETEYEQYPQALVPDPSSVVHDVVRDPDDDPDPPSVVVPDDQPPPPNYGYYYHHD

Sequence (237 aa):
MKGKVFDRGRVLGRKINVERIKFCKSFGGFQKRFQHYSDVLSCSMHFSIYIPSTSGKEKMPAIYWLSGLTCTDENFVTKAGAQKYAEENKIILICPDTSPRGDSIPDDDKAAYDFGLGAGFYLNATESPWSENYRMYDYIVFELPAVIESLCPVDPSRVSISGHSMGGHGALTIGLRNPSNYCSISAFSPICAPSSCPWGRKALSDILVVIMSQTNLAGLIMMRLKLSRILIHVYLY